Protein AF-A0A1C4VS02-F1 (afdb_monomer)

Radius of gyration: 20.29 Å; Cα contacts (8 Å, |Δi|>4): 139; chains: 1; bounding box: 44×41×51 Å

Secondary structure (DSSP, 8-state):
------S--TTTT----S---TT----S---TT----SS---S-----GGG---S-EETTEE-HHHHHHHHHHH-THHHHHHH--SHHHHHHHHHHHHHHHHHHHHHHHTS-HHHHT--BTTBPPHHHHHHHHHHHHIIIIIIIIT--SS---TT----TTS-GGGGGGGT--TT----HHHHHHHHHHHHHHHHHHHHH--

Structure (mmCIF, N/CA/C/O backbone):
data_AF-A0A1C4VS02-F1
#
_entry.id   AF-A0A1C4VS02-F1
#
loop_
_atom_site.group_PDB
_atom_site.id
_atom_site.type_symbol
_atom_site.label_atom_id
_atom_site.label_alt_id
_atom_site.label_comp_id
_atom_site.label_asym_id
_atom_site.label_entity_id
_atom_site.label_seq_id
_atom_site.pdbx_PDB_ins_code
_atom_site.Cartn_x
_atom_site.Cartn_y
_atom_site.Cartn_z
_atom_site.occupancy
_atom_site.B_iso_or_equiv
_atom_site.auth_seq_id
_atom_site.auth_comp_id
_atom_site.auth_asym_id
_atom_site.auth_atom_id
_atom_site.pdbx_PDB_model_num
ATOM 1 N N . MET A 1 1 ? -3.258 20.292 17.151 1.00 63.81 1 MET A N 1
ATOM 2 C CA . MET A 1 1 ? -2.635 19.104 16.538 1.00 63.81 1 MET A CA 1
ATOM 3 C C . MET A 1 1 ? -2.871 17.936 17.477 1.00 63.81 1 MET A C 1
ATOM 5 O O . MET A 1 1 ? -2.681 18.143 18.674 1.00 63.81 1 MET A O 1
ATOM 9 N N . PRO A 1 2 ? -3.356 16.783 16.994 1.00 82.50 2 PRO A N 1
ATOM 10 C CA . PRO A 1 2 ? -3.402 15.570 17.807 1.00 82.50 2 PRO A CA 1
ATOM 11 C C . PRO A 1 2 ? -1.984 15.193 18.262 1.00 82.50 2 PRO A C 1
ATOM 13 O O . PRO A 1 2 ? -1.009 15.542 17.595 1.00 82.50 2 PRO A O 1
ATOM 16 N N . ALA A 1 3 ? -1.866 14.531 19.412 1.00 89.81 3 ALA A N 1
ATOM 17 C CA . ALA A 1 3 ? -0.585 13.995 19.856 1.00 89.81 3 ALA A CA 1
ATOM 18 C C . ALA A 1 3 ? -0.165 12.845 18.929 1.00 89.81 3 ALA A C 1
ATOM 20 O O . ALA A 1 3 ? -0.970 11.958 18.648 1.00 89.81 3 ALA A O 1
ATOM 21 N N . GLU A 1 4 ? 1.086 12.863 18.477 1.00 91.75 4 GLU A N 1
ATOM 22 C CA . GLU A 1 4 ? 1.683 11.789 17.689 1.00 91.75 4 GLU A CA 1
ATOM 23 C C . GLU A 1 4 ? 2.717 11.052 18.542 1.00 91.75 4 GLU A C 1
ATOM 25 O O . GLU A 1 4 ? 3.557 11.669 19.200 1.00 91.75 4 GLU A O 1
ATOM 30 N N . TYR A 1 5 ? 2.640 9.723 18.533 1.00 93.38 5 TYR A N 1
ATOM 31 C CA . TYR A 1 5 ? 3.585 8.847 19.212 1.00 93.38 5 TYR A CA 1
ATOM 32 C C . TYR A 1 5 ? 4.232 7.942 18.166 1.00 93.38 5 TYR A C 1
ATOM 34 O O . TYR A 1 5 ? 3.587 7.029 17.657 1.00 93.38 5 TYR A O 1
ATOM 42 N N . ALA A 1 6 ? 5.499 8.198 17.849 1.00 91.25 6 ALA A N 1
ATOM 43 C CA . ALA A 1 6 ? 6.257 7.464 16.840 1.00 91.25 6 ALA A CA 1
ATOM 44 C C . ALA A 1 6 ? 7.455 6.742 17.472 1.00 91.25 6 ALA A C 1
ATOM 46 O O . ALA A 1 6 ? 7.995 7.199 18.479 1.00 91.25 6 ALA A O 1
ATOM 47 N N . GLN A 1 7 ? 7.869 5.618 16.873 1.00 89.62 7 GLN A N 1
ATOM 48 C CA . GLN A 1 7 ? 9.082 4.869 17.248 1.00 89.62 7 GLN A CA 1
ATOM 49 C C . GLN A 1 7 ? 9.186 4.558 18.756 1.00 89.62 7 GLN A C 1
ATOM 51 O O . GLN A 1 7 ? 10.241 4.705 19.370 1.00 89.62 7 GLN A O 1
ATOM 56 N N . THR A 1 8 ? 8.078 4.137 19.370 1.00 94.00 8 THR A N 1
ATOM 57 C CA . THR A 1 8 ? 7.988 3.890 20.815 1.00 94.00 8 THR A CA 1
ATOM 58 C C . THR A 1 8 ? 7.290 2.570 21.124 1.00 94.00 8 THR A C 1
ATOM 60 O O . THR A 1 8 ? 6.422 2.122 20.378 1.00 94.00 8 THR A O 1
ATOM 63 N N . ASP A 1 9 ? 7.640 1.961 22.255 1.00 95.88 9 ASP A N 1
ATOM 64 C CA . ASP A 1 9 ? 6.990 0.778 22.819 1.00 95.88 9 ASP A CA 1
ATOM 65 C C . ASP A 1 9 ? 6.282 1.062 24.155 1.00 95.88 9 ASP A C 1
ATOM 67 O O . ASP A 1 9 ? 5.809 0.133 24.810 1.00 95.88 9 ASP A O 1
ATOM 71 N N . GLN A 1 10 ? 6.145 2.335 24.544 1.00 96.62 10 GLN A N 1
ATOM 72 C CA . GLN A 1 10 ? 5.612 2.744 25.851 1.00 96.62 10 GLN A CA 1
ATOM 73 C C . GLN A 1 10 ? 4.180 2.254 26.141 1.00 96.62 10 GLN A C 1
ATOM 75 O O . GLN A 1 10 ? 3.768 2.199 27.297 1.00 96.62 10 GLN A O 1
ATOM 80 N N . PHE A 1 11 ? 3.412 1.901 25.103 1.00 96.00 11 PHE A N 1
ATOM 81 C CA . PHE A 1 11 ? 2.044 1.382 25.227 1.00 96.00 11 PHE A CA 1
ATOM 82 C C . PHE A 1 11 ? 1.965 -0.150 25.199 1.00 96.00 11 PHE A C 1
ATOM 84 O O . PHE A 1 11 ? 0.871 -0.718 25.230 1.00 96.00 11 PHE A O 1
ATOM 91 N N . ARG A 1 12 ? 3.107 -0.844 25.145 1.00 96.81 12 ARG A N 1
ATOM 92 C CA . ARG A 1 12 ? 3.154 -2.305 25.197 1.00 96.81 12 ARG A CA 1
ATOM 93 C C . ARG A 1 12 ? 2.486 -2.795 26.482 1.00 96.81 12 ARG A C 1
ATOM 95 O O . ARG A 1 12 ? 2.841 -2.370 27.576 1.00 96.81 12 ARG A O 1
ATOM 102 N N . ALA A 1 13 ? 1.524 -3.706 26.334 1.00 96.44 13 ALA A N 1
ATOM 103 C CA . ALA A 1 13 ? 0.716 -4.247 27.432 1.00 96.44 13 ALA A CA 1
ATOM 104 C C . ALA A 1 13 ? -0.078 -3.195 28.245 1.00 96.44 13 ALA A C 1
ATOM 106 O O . ALA A 1 13 ? -0.541 -3.488 29.350 1.00 96.44 13 ALA A O 1
ATOM 107 N N . ALA A 1 14 ? -0.275 -1.985 27.709 1.00 97.06 14 ALA A N 1
ATOM 108 C CA . ALA A 1 14 ? -1.078 -0.961 28.365 1.00 97.06 14 ALA A CA 1
ATOM 109 C C . ALA A 1 14 ? -2.566 -1.347 28.408 1.00 97.06 14 ALA A C 1
ATOM 111 O O . ALA A 1 14 ? -3.100 -1.993 27.507 1.00 97.06 14 ALA A O 1
ATOM 112 N N . THR A 1 15 ? -3.257 -0.910 29.464 1.00 97.06 15 THR A N 1
ATOM 113 C CA . THR A 1 15 ? -4.720 -0.980 29.570 1.00 97.06 15 THR A CA 1
ATOM 114 C C . THR A 1 15 ? -5.279 0.432 29.638 1.00 97.06 15 THR A C 1
ATOM 116 O O . THR A 1 15 ? -5.002 1.163 30.587 1.00 97.06 15 THR A O 1
ATOM 119 N N . PHE A 1 16 ? -6.120 0.790 28.673 1.00 96.75 16 PHE A N 1
ATOM 120 C CA . PHE A 1 16 ? -6.855 2.051 28.669 1.00 96.75 16 PHE A CA 1
ATOM 121 C C . PHE 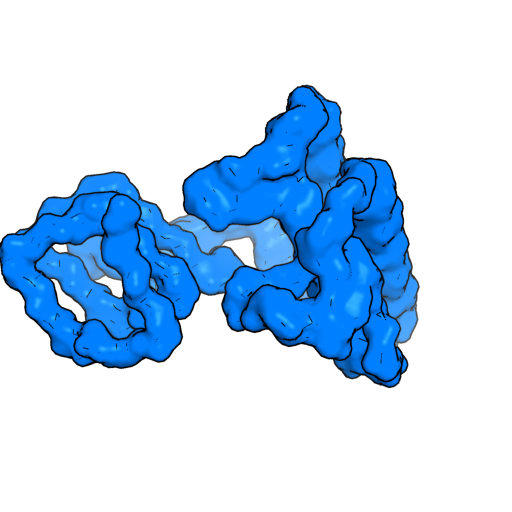A 1 16 ? -8.251 1.811 29.261 1.00 96.75 16 PHE A C 1
ATOM 123 O O . PHE A 1 16 ? -8.987 0.948 28.786 1.00 96.75 16 PHE A O 1
ATOM 130 N N . ARG A 1 17 ? -8.615 2.529 30.333 1.00 97.25 17 ARG A N 1
ATOM 131 C CA . ARG A 1 17 ? -9.931 2.415 30.991 1.00 97.25 17 ARG A CA 1
ATOM 132 C C . ARG A 1 17 ? -10.669 3.738 30.898 1.00 97.25 17 ARG A C 1
ATOM 134 O O . ARG A 1 17 ? -10.116 4.749 31.308 1.00 97.25 17 ARG A O 1
ATOM 141 N N . VAL A 1 18 ? -11.917 3.702 30.421 1.00 96.38 18 VAL A N 1
ATOM 142 C CA . VAL A 1 18 ? -12.791 4.889 30.319 1.00 96.38 18 VAL A CA 1
ATOM 143 C C . VAL A 1 18 ? -12.074 6.049 29.601 1.00 96.38 18 VAL A C 1
ATOM 145 O O . VAL A 1 18 ? -12.138 7.200 30.020 1.00 96.38 18 VAL A O 1
ATOM 148 N N . ALA A 1 19 ? -11.329 5.719 28.542 1.00 95.94 19 ALA A N 1
ATOM 149 C CA . ALA A 1 19 ? -10.568 6.669 27.740 1.00 95.94 19 ALA A CA 1
ATOM 150 C C . ALA A 1 19 ? -11.268 6.885 26.397 1.00 95.94 19 ALA A C 1
ATOM 152 O O . ALA A 1 19 ? -11.730 5.925 25.779 1.00 95.94 19 ALA A O 1
ATOM 153 N N . ASP A 1 20 ? -11.321 8.136 25.947 1.00 94.25 20 ASP A N 1
ATOM 154 C CA . ASP A 1 20 ? -11.788 8.466 24.607 1.00 94.25 20 ASP A CA 1
ATOM 155 C C . ASP A 1 20 ? -10.645 8.257 23.604 1.00 94.25 20 ASP A C 1
ATOM 157 O O . ASP A 1 20 ? -9.634 8.958 23.643 1.00 94.25 20 ASP A O 1
ATOM 161 N N . LEU A 1 21 ? -10.798 7.247 22.745 1.00 94.12 21 LEU A N 1
ATOM 162 C CA . LEU A 1 21 ? -9.885 6.931 21.642 1.00 94.12 21 LEU A CA 1
ATOM 163 C C . LEU A 1 21 ? -10.542 7.192 20.276 1.00 94.12 21 LEU A C 1
ATOM 165 O O . LEU A 1 21 ? -10.083 6.675 19.256 1.00 94.12 21 LEU A O 1
ATOM 169 N N . SER A 1 22 ? -11.644 7.948 20.243 1.00 93.50 22 SER A N 1
ATOM 170 C CA . SER A 1 22 ? -12.327 8.276 18.995 1.00 93.50 22 SER A CA 1
ATOM 171 C C . SER A 1 22 ? -11.384 9.017 18.038 1.00 93.50 22 SER A C 1
ATOM 173 O O . SER A 1 22 ? -10.622 9.902 18.422 1.00 93.50 22 SER A O 1
ATOM 175 N N . GLY A 1 23 ? -11.381 8.594 16.771 1.00 91.94 23 GLY A N 1
ATOM 176 C CA . GLY A 1 23 ? -10.492 9.144 15.744 1.00 91.94 23 GLY A CA 1
ATOM 177 C C . GLY A 1 23 ? -9.017 8.725 15.846 1.00 91.94 23 GLY A C 1
ATOM 178 O O . GLY A 1 23 ? -8.215 9.182 15.030 1.00 91.94 23 GLY A O 1
ATOM 179 N N . ALA A 1 24 ? -8.631 7.859 16.792 1.00 93.75 24 ALA A N 1
ATOM 180 C CA . ALA A 1 24 ? -7.264 7.344 16.860 1.00 93.75 24 ALA A CA 1
ATOM 181 C C . ALA A 1 24 ? -6.924 6.497 15.620 1.00 93.75 24 ALA A C 1
ATOM 183 O O . ALA A 1 24 ? -7.692 5.626 15.211 1.00 93.75 24 ALA A O 1
ATOM 184 N N . THR A 1 25 ? -5.746 6.735 15.039 1.00 92.62 25 THR A N 1
ATOM 185 C CA . THR A 1 25 ? -5.211 5.960 13.911 1.00 92.62 25 THR A CA 1
ATOM 186 C C . THR A 1 25 ? -3.934 5.257 14.343 1.00 92.62 25 THR A C 1
ATOM 188 O O . THR A 1 25 ? -2.992 5.900 14.800 1.00 92.62 25 THR A O 1
ATOM 191 N N . PHE A 1 26 ? -3.893 3.939 14.167 1.00 92.75 26 PHE A N 1
ATOM 192 C CA . PHE A 1 26 ? -2.714 3.117 14.424 1.00 92.75 26 PHE A CA 1
ATOM 193 C C . PHE A 1 26 ? -2.054 2.788 13.085 1.00 92.75 26 PHE A C 1
ATOM 195 O O . PHE A 1 26 ? -2.509 1.896 12.369 1.00 92.75 26 PHE A O 1
ATOM 202 N N . ARG A 1 27 ? -1.014 3.543 12.723 1.00 90.50 27 ARG A N 1
ATOM 203 C CA . ARG A 1 27 ? -0.251 3.351 11.483 1.00 90.50 27 ARG A CA 1
ATOM 204 C C . ARG A 1 27 ? 1.052 2.629 11.798 1.00 90.50 27 ARG A C 1
ATOM 206 O O . ARG A 1 27 ? 1.732 3.008 12.745 1.00 90.50 27 ARG A O 1
ATOM 213 N N . ASP A 1 28 ? 1.346 1.571 11.045 1.00 89.81 28 ASP A N 1
ATOM 214 C CA . ASP A 1 28 ? 2.563 0.755 11.186 1.00 89.81 28 ASP A CA 1
ATOM 215 C C . ASP A 1 28 ? 2.844 0.293 12.633 1.00 89.81 28 ASP A C 1
ATOM 217 O O . ASP A 1 28 ? 3.984 0.174 13.076 1.00 89.81 28 ASP A O 1
ATOM 221 N N . CYS A 1 29 ? 1.771 0.031 13.387 1.00 92.44 29 CYS A N 1
ATOM 222 C CA . CYS A 1 29 ? 1.820 -0.423 14.774 1.00 92.44 29 CYS A CA 1
ATOM 223 C C . CYS A 1 29 ? 1.705 -1.949 14.861 1.00 92.44 29 CYS A C 1
ATOM 225 O O . CYS A 1 29 ? 0.887 -2.559 14.169 1.00 92.44 29 CYS A O 1
ATOM 227 N N . ASP A 1 30 ? 2.436 -2.559 15.795 1.00 92.88 30 ASP A N 1
ATOM 228 C CA . ASP A 1 30 ? 2.159 -3.935 16.207 1.00 92.88 30 ASP A CA 1
ATOM 229 C C . ASP A 1 30 ? 0.920 -3.964 17.116 1.00 92.88 30 ASP A C 1
ATOM 231 O O . ASP A 1 30 ? 0.958 -3.534 18.270 1.00 92.88 30 ASP A O 1
ATOM 235 N N . LEU A 1 31 ? -0.195 -4.456 16.573 1.00 94.25 31 LEU A N 1
ATOM 236 C CA . LEU A 1 31 ? -1.466 -4.626 17.287 1.00 94.25 31 LEU A CA 1
ATOM 237 C C . LEU A 1 31 ? -1.712 -6.084 17.704 1.00 94.25 31 LEU A C 1
ATOM 239 O O . LEU A 1 31 ? -2.841 -6.460 18.038 1.00 94.25 31 LEU A O 1
ATOM 243 N N . THR A 1 32 ? -0.677 -6.928 17.681 1.00 92.94 32 THR A N 1
ATOM 244 C CA . THR A 1 32 ? -0.785 -8.333 18.078 1.00 92.94 32 THR A CA 1
ATOM 245 C C . THR A 1 32 ? -1.306 -8.440 19.510 1.00 92.94 32 THR A C 1
ATOM 247 O O . THR A 1 32 ? -0.720 -7.921 20.456 1.00 92.94 32 THR A O 1
ATOM 250 N N . GLY A 1 33 ? -2.431 -9.138 19.679 1.00 94.25 33 GLY A N 1
ATOM 251 C CA . GLY A 1 33 ? -3.039 -9.364 20.992 1.00 94.25 33 GLY A CA 1
ATOM 252 C C . GLY A 1 33 ? -3.848 -8.191 21.554 1.00 94.25 33 GLY A C 1
ATOM 253 O O . GLY A 1 33 ? -4.329 -8.301 22.684 1.00 94.25 33 GLY A O 1
ATOM 254 N N . VAL A 1 34 ? -4.051 -7.102 20.801 1.00 95.88 34 VAL A N 1
ATOM 255 C CA . VAL A 1 34 ? -4.962 -6.020 21.210 1.00 95.88 34 VAL A CA 1
ATOM 256 C C . VAL A 1 34 ? -6.378 -6.569 21.394 1.00 95.88 34 VAL A C 1
ATOM 258 O O . VAL A 1 34 ? -6.897 -7.313 20.561 1.00 95.88 34 VAL A O 1
ATOM 261 N N . ARG A 1 35 ? -7.011 -6.197 22.511 1.00 96.44 35 ARG A N 1
ATOM 262 C CA . ARG A 1 35 ? -8.379 -6.589 22.866 1.00 96.44 35 ARG A CA 1
ATOM 263 C C . ARG A 1 35 ? -9.214 -5.347 23.127 1.00 96.44 35 ARG A C 1
ATOM 265 O O . ARG A 1 35 ? -8.852 -4.533 23.971 1.00 96.44 35 ARG A O 1
ATOM 272 N N . ILE A 1 36 ? -10.358 -5.256 22.459 1.00 96.69 36 ILE A N 1
ATOM 273 C CA . ILE A 1 36 ? -11.362 -4.222 22.707 1.00 96.69 36 ILE A CA 1
ATOM 274 C C . ILE A 1 36 ? -12.501 -4.881 23.489 1.00 96.69 36 ILE A C 1
ATOM 276 O O . ILE A 1 36 ? -13.184 -5.756 22.967 1.00 96.69 36 ILE A O 1
ATOM 280 N N . VAL A 1 37 ? -12.655 -4.528 24.768 1.00 96.69 37 VAL A N 1
ATOM 281 C CA . VAL A 1 37 ? -13.601 -5.179 25.695 1.00 96.69 37 VAL A CA 1
ATOM 282 C C . VAL A 1 37 ? -14.540 -4.130 26.274 1.00 96.69 37 VAL A C 1
ATOM 284 O O . VAL A 1 37 ? -14.077 -3.089 26.739 1.00 96.69 37 VAL A O 1
ATOM 287 N N . SER A 1 38 ? -15.848 -4.403 26.255 1.00 96.19 38 SER A N 1
ATOM 288 C CA . SER A 1 38 ? -16.891 -3.520 26.809 1.00 96.19 38 SER A CA 1
ATOM 289 C C . SER A 1 38 ? -16.742 -2.050 26.384 1.00 96.19 38 SER A C 1
ATOM 291 O O . SER A 1 38 ? -16.896 -1.143 27.199 1.00 96.19 38 SER A O 1
ATOM 293 N N . SER A 1 39 ? -16.384 -1.821 25.118 1.00 96.50 39 SER A N 1
ATOM 294 C CA . SER A 1 39 ? -16.130 -0.497 24.538 1.00 96.50 39 SER A CA 1
ATOM 295 C C . SER A 1 39 ? -17.073 -0.249 23.361 1.00 96.50 39 SER A C 1
ATOM 297 O O . SER A 1 39 ? -17.527 -1.198 22.727 1.00 96.50 39 SER A O 1
ATOM 299 N N . GLY A 1 40 ? -17.359 1.017 23.051 1.00 94.88 40 GLY A N 1
ATOM 300 C CA . GLY A 1 40 ? -18.080 1.365 21.827 1.00 94.88 40 GLY A CA 1
ATOM 301 C C . GLY A 1 40 ? -17.206 1.086 20.604 1.00 94.88 40 GLY A C 1
ATOM 302 O O . GLY A 1 40 ? -16.133 1.670 20.481 1.00 94.88 40 GLY A O 1
ATOM 303 N N . VAL A 1 41 ? -17.653 0.194 19.720 1.00 94.31 41 VAL A N 1
ATOM 304 C CA . VAL A 1 41 ? -16.950 -0.159 18.478 1.00 94.31 41 VAL A CA 1
ATOM 305 C C . VAL A 1 41 ? -17.886 0.098 17.305 1.00 94.31 41 VAL A C 1
ATOM 307 O O . VAL A 1 41 ? -18.649 -0.772 16.896 1.00 94.31 41 VAL A O 1
ATOM 310 N N . THR A 1 42 ? -17.823 1.316 16.781 1.00 93.38 42 THR A N 1
ATOM 311 C CA . THR A 1 42 ? -18.563 1.745 15.589 1.00 93.38 42 THR A CA 1
ATOM 312 C C . THR A 1 42 ? -17.550 2.220 14.554 1.00 93.38 42 THR A C 1
ATOM 314 O O . THR A 1 42 ? -16.557 2.844 14.920 1.00 93.38 42 THR A O 1
ATOM 317 N N . ASP A 1 43 ? -17.771 1.882 13.281 1.00 93.19 43 ASP A N 1
ATOM 318 C CA . ASP A 1 43 ? -16.907 2.270 12.153 1.00 93.19 43 ASP A CA 1
ATOM 319 C C . ASP A 1 43 ? -15.431 1.836 12.285 1.00 93.19 43 ASP A C 1
ATOM 321 O O . ASP A 1 43 ? -14.524 2.460 11.731 1.00 93.19 43 ASP A O 1
ATOM 325 N N . LEU A 1 44 ? -15.170 0.728 12.994 1.00 94.12 44 LEU A N 1
ATOM 326 C CA . LEU A 1 44 ? -13.827 0.157 13.096 1.00 94.12 44 LEU A CA 1
ATOM 327 C C . LEU A 1 44 ? -13.343 -0.308 11.719 1.00 94.12 44 LEU A C 1
ATOM 329 O O . LEU A 1 44 ? -13.890 -1.239 11.125 1.00 94.12 44 LEU A O 1
ATOM 333 N N . ARG A 1 45 ? -12.257 0.301 11.242 1.00 93.12 45 ARG A N 1
ATOM 334 C CA . ARG A 1 45 ? -11.594 -0.078 9.997 1.00 93.12 45 ARG A CA 1
ATOM 335 C C . ARG A 1 45 ? -10.249 -0.725 10.287 1.00 93.12 45 ARG A C 1
ATOM 337 O O . ARG A 1 45 ? -9.383 -0.117 10.905 1.00 93.12 45 ARG A O 1
ATOM 344 N N . VAL A 1 46 ? -10.064 -1.943 9.781 1.00 93.25 46 VAL A N 1
ATOM 345 C CA . VAL A 1 46 ? -8.799 -2.678 9.879 1.00 93.25 46 VAL A CA 1
ATOM 346 C C . VAL A 1 46 ? -8.254 -2.919 8.478 1.00 93.25 46 VAL A C 1
ATOM 348 O O . VAL A 1 46 ? -8.841 -3.656 7.688 1.00 93.25 46 VAL A O 1
ATOM 351 N N . SER A 1 47 ? -7.110 -2.307 8.189 1.00 90.69 47 SER A N 1
ATOM 352 C CA . SER A 1 47 ? -6.319 -2.561 6.988 1.00 90.69 47 SER A CA 1
ATOM 353 C C . SER A 1 47 ? -5.053 -3.290 7.419 1.00 90.69 47 SER A C 1
ATOM 355 O O . SER A 1 47 ? -4.212 -2.715 8.103 1.00 90.69 47 SER A O 1
ATOM 357 N N . GLY A 1 48 ? -4.939 -4.574 7.083 1.00 87.00 48 GLY A N 1
ATOM 358 C CA . GLY A 1 48 ? -3.766 -5.354 7.460 1.00 87.00 48 GLY A CA 1
ATOM 359 C C . GLY A 1 48 ? -2.540 -5.017 6.621 1.00 87.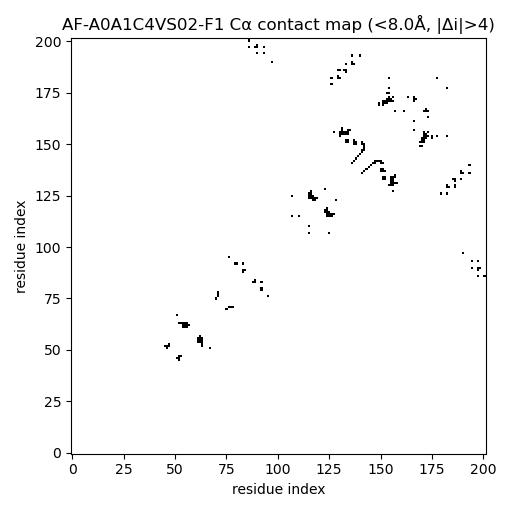00 48 GLY A C 1
ATOM 360 O O . GLY A 1 48 ? -2.656 -4.648 5.447 1.00 87.00 48 GLY A O 1
ATOM 361 N N . PHE A 1 49 ? -1.364 -5.221 7.213 1.00 80.44 49 PHE A N 1
ATOM 362 C CA . PHE A 1 49 ? -0.102 -5.222 6.481 1.00 80.44 49 PHE A CA 1
ATOM 363 C C . PHE A 1 49 ? -0.199 -6.185 5.289 1.00 80.44 49 PHE A C 1
ATOM 365 O O . PHE A 1 49 ? -0.866 -7.207 5.395 1.00 80.44 49 PHE A O 1
ATOM 372 N N . ASN A 1 50 ? 0.401 -5.842 4.145 1.00 75.88 50 ASN A N 1
ATOM 373 C CA . ASN A 1 50 ? 0.366 -6.616 2.890 1.00 75.88 50 ASN A CA 1
ATOM 374 C C . ASN A 1 50 ? -1.029 -6.979 2.323 1.00 75.88 50 ASN A C 1
ATOM 376 O O . ASN A 1 50 ? -1.141 -7.824 1.433 1.00 75.88 50 ASN A O 1
ATOM 380 N N . GLY A 1 51 ? -2.101 -6.325 2.783 1.00 76.19 51 GLY A N 1
ATOM 381 C CA . GLY A 1 51 ? -3.458 -6.631 2.329 1.00 76.19 51 GLY A CA 1
ATOM 382 C C . GLY A 1 51 ? -4.037 -7.910 2.946 1.00 76.19 51 GLY A C 1
ATOM 383 O O . GL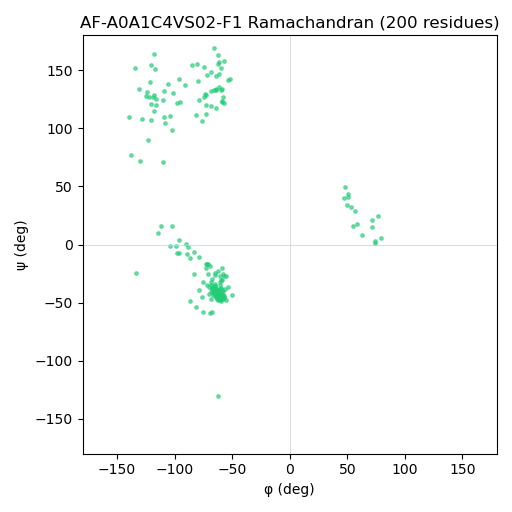Y A 1 51 ? -4.931 -8.526 2.346 1.00 76.19 51 GLY A O 1
ATOM 384 N N . ALA A 1 52 ? -3.539 -8.302 4.123 1.00 81.56 52 ALA A N 1
ATOM 385 C CA . ALA A 1 52 ? -4.122 -9.327 4.977 1.00 81.56 52 ALA A CA 1
ATOM 386 C C . ALA A 1 52 ? -4.047 -8.900 6.453 1.00 81.56 52 ALA A C 1
ATOM 388 O O . ALA A 1 52 ? -2.984 -8.875 7.069 1.00 81.56 52 ALA A O 1
ATOM 389 N N . ALA A 1 53 ? -5.196 -8.581 7.051 1.00 81.06 53 ALA A N 1
ATOM 390 C CA . ALA A 1 53 ? -5.299 -8.584 8.507 1.00 81.06 53 ALA A CA 1
ATOM 391 C C . ALA A 1 53 ? -5.311 -10.060 8.917 1.00 81.06 53 ALA A C 1
ATOM 393 O O . ALA A 1 53 ? -6.055 -10.821 8.307 1.00 81.06 53 ALA A O 1
ATOM 394 N N . GLY A 1 54 ? -4.453 -10.481 9.850 1.00 89.31 54 GLY A N 1
ATOM 395 C CA . GLY A 1 54 ? -4.330 -11.883 10.271 1.00 89.31 54 GLY A CA 1
ATOM 396 C C . GLY A 1 54 ? -5.611 -12.444 10.907 1.00 89.31 54 GLY A C 1
ATOM 397 O O . GLY A 1 54 ? -6.708 -12.334 10.365 1.00 89.31 54 GLY A O 1
ATOM 398 N N . ARG A 1 55 ? -5.512 -13.078 12.079 1.00 94.62 55 ARG A N 1
ATOM 399 C CA . ARG A 1 55 ? -6.716 -13.529 12.791 1.00 94.62 55 ARG A CA 1
ATOM 400 C C . ARG A 1 55 ? -7.465 -12.333 13.389 1.00 94.62 55 ARG A C 1
ATOM 402 O O . ARG A 1 55 ? -6.911 -11.644 14.241 1.00 94.62 55 ARG A O 1
ATOM 409 N N . VAL A 1 56 ? -8.717 -12.120 12.986 1.00 95.12 56 VAL A N 1
ATOM 410 C CA . VAL A 1 56 ? -9.603 -11.071 13.508 1.00 95.12 56 VAL A CA 1
ATOM 411 C C . VAL A 1 56 ? -10.861 -11.727 14.057 1.00 95.12 56 VAL A C 1
ATOM 413 O O . VAL A 1 56 ? -11.522 -12.501 13.367 1.00 95.12 56 VAL A O 1
ATOM 416 N N . VAL A 1 57 ? -11.180 -11.415 15.311 1.00 97.12 57 VAL A N 1
ATOM 417 C CA . VAL A 1 57 ? -12.336 -11.964 16.021 1.00 97.12 57 VAL A CA 1
ATOM 418 C C . VAL A 1 57 ? -13.272 -10.829 16.406 1.00 97.12 57 VAL A C 1
ATOM 420 O O . VAL A 1 57 ? -12.834 -9.873 17.043 1.00 97.12 57 VAL A O 1
ATOM 423 N N . VAL A 1 58 ? -14.544 -10.947 16.034 1.00 96.62 58 VAL A N 1
ATOM 424 C CA . VAL A 1 58 ? -15.619 -10.006 16.381 1.00 96.62 58 VAL A CA 1
ATOM 425 C C . VAL A 1 58 ? -16.671 -10.785 17.156 1.00 96.62 58 VAL A C 1
ATOM 427 O O . VAL A 1 58 ? -17.172 -11.778 16.643 1.00 96.62 58 VAL A O 1
ATOM 430 N N . ASP A 1 59 ? -16.959 -10.377 18.394 1.00 95.69 59 ASP A N 1
ATOM 431 C CA . ASP A 1 59 ? -17.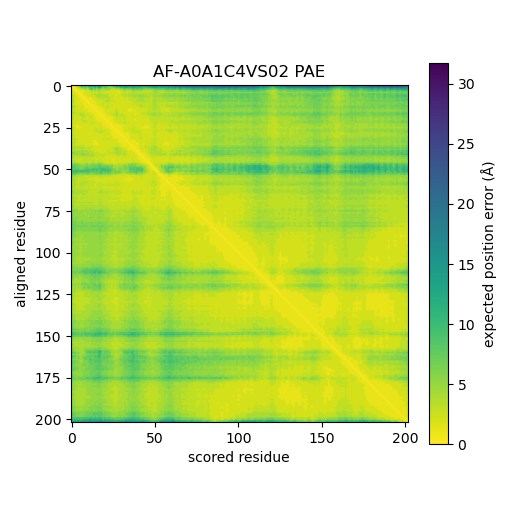902 -11.071 19.288 1.00 95.69 59 ASP A CA 1
ATOM 432 C C . ASP A 1 59 ? -17.661 -12.594 19.362 1.00 95.69 59 ASP A C 1
ATOM 434 O O . ASP A 1 59 ? -18.562 -13.405 19.167 1.00 95.69 59 ASP A O 1
ATOM 438 N N . ASP A 1 60 ? -16.402 -12.984 19.593 1.00 96.81 60 ASP A N 1
ATOM 439 C CA . ASP A 1 60 ? -15.917 -14.377 19.619 1.00 96.81 60 ASP A CA 1
ATOM 440 C C . ASP A 1 60 ? -16.048 -15.168 18.297 1.00 96.81 60 ASP A C 1
ATOM 442 O O . ASP A 1 60 ? -15.702 -16.351 18.237 1.00 96.81 60 ASP A O 1
ATOM 446 N N . VAL A 1 61 ? -16.428 -14.513 17.196 1.00 98.00 61 VAL A N 1
ATOM 447 C CA . VAL A 1 61 ? -16.468 -15.095 15.848 1.00 98.00 61 VAL A CA 1
ATOM 448 C C . VAL A 1 61 ? -15.210 -14.731 15.064 1.00 98.00 61 VAL A C 1
ATOM 450 O O . VAL A 1 61 ? -14.920 -13.559 14.835 1.00 98.00 61 VAL A O 1
ATOM 453 N N . ASP A 1 62 ? -14.464 -15.740 14.612 1.00 97.69 62 ASP A N 1
ATOM 454 C CA . ASP A 1 62 ? -13.341 -15.555 13.686 1.00 97.69 62 ASP A CA 1
ATOM 455 C C . ASP A 1 62 ? -13.860 -15.228 12.277 1.00 97.69 62 ASP A C 1
ATOM 457 O O . ASP A 1 62 ? -14.481 -16.066 11.619 1.00 97.69 62 ASP A O 1
ATOM 461 N N . VAL A 1 63 ? -13.612 -14.001 11.815 1.00 96.94 63 VAL A N 1
ATOM 462 C CA . VAL A 1 63 ? -14.093 -13.505 10.515 1.00 96.94 63 VAL A CA 1
ATOM 463 C C . VAL A 1 63 ? -13.031 -13.574 9.417 1.00 96.94 63 VAL A C 1
ATOM 465 O O . VAL A 1 63 ? -13.312 -13.232 8.266 1.00 96.94 63 VAL A O 1
ATOM 468 N N . SER A 1 64 ? -11.812 -14.029 9.722 1.00 95.00 64 SER A N 1
ATOM 469 C CA . SER A 1 64 ? -10.678 -13.944 8.794 1.00 95.00 64 SER A CA 1
ATOM 470 C C . SER A 1 64 ? -10.897 -14.737 7.509 1.00 95.00 64 SER A C 1
ATOM 472 O O . SER A 1 64 ? -10.573 -14.255 6.424 1.00 95.00 64 SER A O 1
ATOM 474 N N . ALA A 1 65 ? -11.503 -15.924 7.601 1.00 94.88 65 ALA A N 1
ATOM 475 C CA . ALA A 1 65 ? -11.804 -16.744 6.427 1.00 94.88 65 ALA A CA 1
ATOM 476 C C . ALA A 1 65 ? -12.831 -16.071 5.502 1.00 94.88 65 ALA A C 1
ATOM 478 O O . ALA A 1 65 ? -12.653 -16.065 4.284 1.00 94.88 65 ALA A O 1
ATOM 479 N N . TYR A 1 66 ? -13.870 -15.457 6.078 1.00 95.94 66 TYR A N 1
ATOM 480 C CA . TYR A 1 66 ? -14.877 -14.713 5.323 1.00 95.94 66 TYR A CA 1
ATOM 481 C C . TYR A 1 66 ? -14.253 -13.518 4.591 1.00 95.94 66 TYR A C 1
ATOM 483 O O . TYR A 1 66 ? -14.451 -13.359 3.387 1.00 95.94 66 TYR A O 1
ATOM 491 N N . VAL A 1 67 ? -13.439 -12.718 5.289 1.00 95.38 67 VAL A N 1
ATOM 492 C CA . VAL A 1 67 ? -12.751 -11.563 4.691 1.00 95.38 67 VAL A CA 1
ATOM 493 C C . VAL A 1 67 ? -11.791 -12.008 3.588 1.00 95.38 67 VAL A C 1
ATOM 495 O O . VAL A 1 67 ? -11.789 -11.421 2.506 1.00 95.38 67 VAL A O 1
ATOM 498 N N . SER A 1 68 ? -11.008 -13.065 3.823 1.00 93.31 68 SER A N 1
ATOM 499 C CA . SER A 1 68 ? -10.090 -13.615 2.820 1.00 93.31 68 SER A CA 1
ATOM 500 C C . SER A 1 68 ? -10.832 -14.072 1.562 1.00 93.31 68 SER A C 1
ATOM 502 O O . SER A 1 68 ? -10.423 -13.723 0.456 1.00 93.31 68 SER A O 1
ATOM 504 N N . ALA A 1 69 ? -11.937 -14.807 1.718 1.00 95.25 69 ALA A N 1
ATOM 505 C CA . ALA A 1 69 ? -12.746 -15.276 0.597 1.00 95.25 69 ALA A CA 1
ATOM 506 C C . ALA A 1 69 ? -13.392 -14.117 -0.181 1.00 95.25 69 ALA A C 1
ATOM 508 O O . ALA A 1 69 ? -13.416 -14.134 -1.410 1.00 95.25 69 ALA A O 1
ATOM 509 N N . GLU A 1 70 ? -13.875 -13.082 0.510 1.00 96.25 70 GLU A N 1
ATOM 510 C CA . GLU A 1 70 ? -14.453 -11.904 -0.140 1.00 96.25 70 GLU A CA 1
ATOM 511 C C . GLU A 1 70 ? -13.395 -11.088 -0.899 1.00 96.25 70 GLU A C 1
ATOM 513 O O . GLU A 1 70 ? -13.662 -10.609 -2.004 1.00 96.25 70 GLU A O 1
ATOM 518 N N . LEU A 1 71 ? -12.178 -10.966 -0.358 1.00 94.62 71 LEU A N 1
ATOM 519 C CA . LEU A 1 71 ? -11.057 -10.352 -1.074 1.00 94.62 71 LEU A CA 1
ATOM 520 C C . LEU A 1 71 ? -10.697 -11.149 -2.325 1.00 94.62 71 LEU A C 1
ATOM 522 O O . LEU A 1 71 ? -10.524 -10.552 -3.380 1.00 94.62 71 LEU A O 1
ATOM 526 N N . ASP A 1 72 ? -10.630 -12.474 -2.236 1.00 95.19 72 ASP A N 1
ATOM 527 C CA . ASP A 1 72 ? -10.347 -13.334 -3.386 1.00 95.19 72 ASP A CA 1
ATOM 528 C C . ASP A 1 72 ? -11.455 -13.270 -4.451 1.00 95.19 72 ASP A C 1
ATOM 530 O O . ASP A 1 72 ? -11.168 -13.303 -5.646 1.00 95.19 72 ASP A O 1
ATOM 534 N N . ARG A 1 73 ? -12.720 -13.111 -4.042 1.00 96.94 73 ARG A N 1
ATOM 535 C CA . ARG A 1 73 ? -13.849 -12.911 -4.963 1.00 96.94 73 ARG A CA 1
ATOM 536 C C . ARG A 1 73 ? -13.764 -11.570 -5.700 1.00 96.94 73 ARG A C 1
ATOM 538 O O . ARG A 1 73 ? -14.090 -11.505 -6.883 1.00 96.94 73 ARG A O 1
ATOM 545 N N . ARG A 1 74 ? -13.372 -10.495 -5.006 1.00 95.69 74 ARG A N 1
ATOM 546 C CA . ARG A 1 74 ? -13.212 -9.148 -5.593 1.00 95.69 74 ARG A CA 1
ATOM 547 C C . ARG A 1 74 ? -11.945 -9.016 -6.432 1.00 95.69 74 ARG A C 1
ATOM 549 O O . ARG A 1 74 ? -11.951 -8.273 -7.408 1.00 95.69 74 ARG A O 1
ATOM 556 N N . HIS A 1 75 ? -10.900 -9.737 -6.040 1.00 93.81 75 HIS A N 1
ATOM 557 C CA . HIS A 1 75 ? -9.558 -9.681 -6.606 1.00 93.81 75 HIS A CA 1
ATOM 558 C C . HIS A 1 75 ? -9.055 -11.098 -6.929 1.00 93.81 75 HIS A C 1
ATOM 560 O O . HIS A 1 75 ? -8.178 -11.617 -6.224 1.00 93.81 75 HIS A O 1
ATOM 566 N N . PRO A 1 76 ? -9.597 -11.754 -7.976 1.00 94.75 76 PRO A N 1
ATOM 567 C CA . PRO A 1 76 ? -9.211 -13.118 -8.347 1.00 94.75 76 PRO A CA 1
ATOM 568 C C . PRO A 1 76 ? -7.713 -13.277 -8.640 1.00 94.75 76 PRO A C 1
ATOM 570 O O . PRO A 1 76 ? -7.150 -14.356 -8.447 1.00 94.75 76 PRO A O 1
ATOM 573 N N . GLU A 1 77 ? -7.036 -12.198 -9.043 1.00 94.62 77 GLU A N 1
ATOM 574 C CA . GLU A 1 77 ? -5.585 -12.139 -9.216 1.00 94.62 77 GLU A CA 1
ATOM 575 C C . GLU A 1 77 ? -4.811 -12.540 -7.951 1.00 94.62 77 GLU A C 1
ATOM 577 O O . GLU A 1 77 ? -3.714 -13.081 -8.061 1.00 94.62 77 GLU A O 1
ATOM 582 N N . ARG A 1 78 ? -5.381 -12.359 -6.750 1.00 93.56 78 ARG A N 1
ATOM 583 C CA . ARG A 1 78 ? -4.767 -12.802 -5.485 1.00 93.56 78 ARG A CA 1
ATOM 584 C C . ARG A 1 78 ? -4.640 -14.321 -5.422 1.00 93.56 78 ARG A C 1
ATOM 586 O O . ARG A 1 78 ? -3.646 -14.836 -4.912 1.00 93.56 78 ARG A O 1
ATOM 593 N N . VAL A 1 79 ? -5.640 -15.037 -5.934 1.00 94.44 79 VAL A N 1
ATOM 594 C CA . VAL A 1 79 ? -5.633 -16.504 -5.996 1.00 94.44 79 VAL A CA 1
ATOM 595 C C . VAL A 1 79 ? -4.576 -16.966 -6.993 1.00 94.44 79 VAL A C 1
ATOM 597 O O . VAL A 1 79 ? -3.756 -17.818 -6.652 1.00 94.44 79 VAL A O 1
ATOM 600 N N . ALA A 1 80 ? -4.551 -16.358 -8.183 1.00 93.81 80 ALA A N 1
ATOM 601 C CA . ALA A 1 80 ? -3.564 -16.658 -9.218 1.00 93.81 80 ALA A CA 1
ATOM 602 C C . ALA A 1 80 ? -2.129 -16.403 -8.728 1.00 93.81 80 ALA A C 1
ATOM 604 O O . ALA A 1 80 ? -1.271 -17.269 -8.876 1.00 93.81 80 ALA A O 1
ATOM 605 N N . LEU A 1 81 ? -1.889 -15.278 -8.047 1.00 94.00 81 LEU A N 1
ATOM 606 C CA . LEU A 1 81 ? -0.584 -14.940 -7.479 1.00 94.00 81 LEU A CA 1
ATOM 607 C C . LEU A 1 81 ? -0.089 -16.010 -6.496 1.00 94.00 81 LEU A C 1
ATOM 609 O O . LEU A 1 81 ? 1.067 -16.419 -6.554 1.00 94.00 81 LEU A O 1
ATOM 613 N N . ARG A 1 82 ? -0.963 -16.519 -5.617 1.00 94.50 82 ARG A N 1
ATOM 614 C CA . ARG A 1 82 ? -0.608 -17.598 -4.673 1.00 94.50 82 ARG A CA 1
ATOM 615 C C . ARG A 1 82 ? -0.375 -18.948 -5.358 1.00 94.50 82 ARG A C 1
ATOM 617 O O . ARG A 1 82 ? 0.252 -19.828 -4.759 1.00 94.50 82 ARG A O 1
ATOM 624 N N . ALA A 1 83 ? -0.864 -19.123 -6.582 1.00 95.94 83 ALA A N 1
ATOM 625 C CA . ALA A 1 83 ? -0.715 -20.337 -7.377 1.00 95.94 83 ALA A CA 1
ATOM 626 C C . ALA A 1 83 ? 0.550 -20.359 -8.253 1.00 95.94 83 ALA A C 1
ATOM 628 O O . ALA A 1 83 ? 0.863 -21.415 -8.789 1.00 95.94 83 ALA A O 1
ATOM 629 N N . VAL A 1 84 ? 1.302 -19.257 -8.363 1.00 96.56 84 VAL A N 1
ATOM 630 C CA . VAL A 1 84 ? 2.533 -19.176 -9.172 1.00 96.56 84 VAL A CA 1
ATOM 631 C C . VAL A 1 84 ? 3.575 -20.202 -8.711 1.00 96.56 84 VAL A C 1
ATOM 633 O O . VAL A 1 84 ? 3.944 -20.218 -7.533 1.00 96.56 84 VAL A O 1
ATOM 636 N N . ARG A 1 85 ? 4.050 -21.071 -9.612 1.00 96.50 85 ARG A N 1
ATOM 637 C CA . ARG A 1 85 ? 5.084 -22.087 -9.322 1.00 96.50 85 ARG A CA 1
ATOM 638 C C . ARG A 1 85 ? 6.189 -22.163 -10.372 1.00 96.50 85 ARG A C 1
ATOM 640 O O . ARG A 1 85 ? 7.276 -22.631 -10.051 1.00 96.50 85 ARG A O 1
ATOM 647 N N . THR A 1 86 ? 5.913 -21.746 -11.600 1.00 96.69 86 THR A N 1
ATOM 648 C CA . THR A 1 86 ? 6.813 -21.888 -12.750 1.00 96.69 86 THR A CA 1
ATOM 649 C C . THR A 1 86 ? 7.220 -20.533 -13.325 1.00 96.69 86 THR A C 1
ATOM 651 O O . THR A 1 86 ? 6.577 -19.513 -13.068 1.00 96.69 86 THR A O 1
ATOM 654 N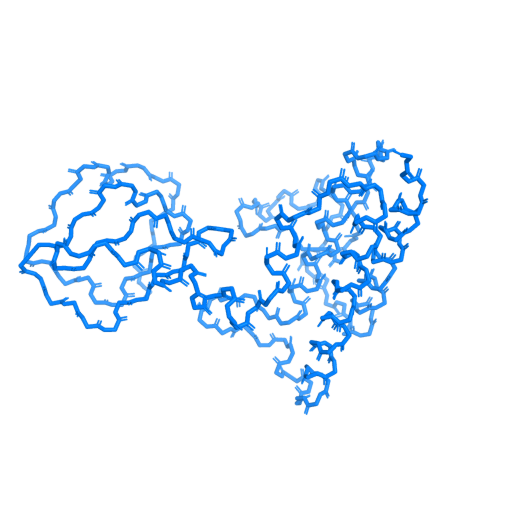 N . ALA A 1 87 ? 8.272 -20.515 -14.149 1.00 96.56 87 ALA A N 1
ATOM 655 C CA . ALA A 1 87 ? 8.668 -19.323 -14.897 1.00 96.56 87 ALA A CA 1
ATOM 656 C C . ALA A 1 87 ? 7.520 -18.779 -15.775 1.00 96.56 87 ALA A C 1
ATOM 658 O O . ALA A 1 87 ? 7.305 -17.568 -15.837 1.00 96.56 87 ALA A O 1
ATOM 659 N N . ASP A 1 88 ? 6.724 -19.660 -16.390 1.00 96.38 88 ASP A N 1
ATOM 660 C CA . ASP A 1 88 ? 5.557 -19.265 -17.190 1.00 96.38 88 ASP A CA 1
ATOM 661 C C . ASP A 1 88 ? 4.427 -18.674 -16.341 1.00 96.38 88 ASP A C 1
ATOM 663 O O . ASP A 1 88 ? 3.781 -17.708 -16.761 1.00 96.38 88 ASP A O 1
ATOM 667 N N . ASP A 1 89 ? 4.227 -19.172 -15.117 1.00 96.31 89 ASP A N 1
ATOM 668 C CA . ASP A 1 89 ? 3.281 -18.562 -14.180 1.00 96.31 89 ASP A CA 1
ATOM 669 C C . ASP A 1 89 ? 3.722 -17.144 -13.802 1.00 96.31 89 ASP A C 1
ATOM 671 O O . ASP A 1 89 ? 2.892 -16.237 -13.742 1.00 96.31 89 ASP A O 1
ATOM 675 N N . HIS A 1 90 ? 5.025 -16.921 -13.589 1.00 95.56 90 HIS A N 1
ATOM 676 C CA . HIS A 1 90 ? 5.562 -15.586 -13.316 1.00 95.56 90 HIS A CA 1
ATOM 677 C C . HIS A 1 90 ? 5.325 -14.624 -14.485 1.00 95.56 90 HIS A C 1
ATOM 679 O O . HIS A 1 90 ? 4.876 -13.500 -14.258 1.00 95.56 90 HIS A O 1
ATOM 685 N N . ARG A 1 91 ? 5.560 -15.062 -15.729 1.00 96.19 91 ARG A N 1
ATOM 686 C CA . ARG A 1 91 ? 5.270 -14.267 -16.939 1.00 96.19 91 ARG A CA 1
ATOM 687 C C . ARG A 1 91 ? 3.780 -13.936 -17.046 1.00 96.19 91 ARG A C 1
ATOM 689 O O . ARG A 1 91 ? 3.413 -12.777 -17.222 1.00 96.19 91 ARG A O 1
ATOM 696 N N . THR A 1 92 ? 2.924 -14.935 -16.844 1.00 96.25 92 THR A N 1
ATOM 697 C CA . THR A 1 92 ? 1.461 -14.778 -16.871 1.00 96.25 92 THR A CA 1
ATOM 698 C C . THR A 1 92 ? 0.976 -13.807 -15.794 1.00 96.25 92 THR A C 1
ATOM 700 O O . THR A 1 92 ? 0.118 -12.953 -16.043 1.00 96.25 92 THR A O 1
ATOM 703 N N . MET A 1 93 ? 1.533 -13.913 -14.586 1.00 96.44 93 MET A N 1
ATOM 704 C CA . MET A 1 93 ? 1.196 -13.031 -13.476 1.00 96.44 93 MET A CA 1
ATOM 705 C C . MET A 1 93 ? 1.677 -11.602 -13.746 1.00 96.44 93 MET A C 1
ATOM 707 O O . MET A 1 93 ? 0.955 -10.645 -13.466 1.00 96.44 93 MET A O 1
ATOM 711 N N . TRP A 1 94 ? 2.850 -11.444 -14.359 1.00 96.00 94 TRP A N 1
ATOM 712 C CA . TRP A 1 94 ? 3.362 -10.139 -14.758 1.00 96.00 94 TRP A CA 1
ATOM 713 C C . TRP A 1 94 ? 2.437 -9.433 -15.760 1.00 96.00 94 TRP A C 1
ATOM 715 O O . TRP A 1 94 ? 2.075 -8.273 -15.555 1.00 96.00 94 TRP A O 1
ATOM 725 N N . ASP A 1 95 ? 1.943 -10.152 -16.772 1.00 96.19 95 ASP A N 1
ATOM 726 C CA . ASP A 1 95 ? 0.974 -9.595 -17.722 1.00 96.19 95 ASP A CA 1
ATOM 727 C C . ASP A 1 95 ? -0.327 -9.144 -17.030 1.00 96.19 95 ASP A C 1
ATOM 729 O O . ASP A 1 95 ? -0.946 -8.153 -17.427 1.00 96.19 95 ASP A O 1
ATOM 733 N N . ALA A 1 96 ? -0.772 -9.853 -15.987 1.00 96.44 96 ALA A N 1
ATOM 734 C CA . ALA A 1 96 ? -1.929 -9.434 -15.196 1.00 96.44 96 ALA A CA 1
ATOM 735 C C . ALA A 1 96 ? -1.648 -8.165 -14.377 1.00 96.44 96 ALA A C 1
ATOM 737 O O . ALA A 1 96 ? -2.501 -7.275 -14.351 1.00 96.44 96 ALA A O 1
ATOM 738 N N . VAL A 1 97 ? -0.463 -8.040 -13.772 1.00 95.06 97 VAL A N 1
ATOM 739 C CA . VAL A 1 97 ? -0.043 -6.823 -13.056 1.00 95.06 97 VAL A CA 1
ATOM 740 C C . VAL A 1 97 ? -0.088 -5.605 -13.976 1.00 95.06 97 VAL A C 1
ATOM 742 O O . VAL A 1 97 ? -0.636 -4.567 -13.606 1.00 95.06 97 VAL A O 1
ATOM 745 N N . GLU A 1 98 ? 0.409 -5.718 -15.202 1.00 95.88 98 GLU A N 1
ATOM 746 C CA . GLU A 1 98 ? 0.414 -4.584 -16.130 1.00 95.88 98 GLU A CA 1
ATOM 747 C C . GLU A 1 98 ? -0.964 -4.236 -16.670 1.00 95.88 98 GLU A C 1
ATOM 749 O O . GLU A 1 98 ? -1.267 -3.053 -16.818 1.00 95.88 98 GLU A O 1
ATOM 754 N N . ARG A 1 99 ? -1.840 -5.224 -16.894 1.00 96.62 99 ARG A N 1
ATOM 755 C CA . ARG A 1 99 ? -3.248 -4.941 -17.213 1.00 96.62 99 ARG A CA 1
ATOM 756 C C . ARG A 1 99 ? -3.936 -4.174 -16.083 1.00 96.62 99 ARG A C 1
ATOM 758 O O . ARG A 1 99 ? -4.660 -3.213 -16.349 1.00 96.62 99 ARG A O 1
ATOM 765 N N . LEU A 1 100 ? -3.699 -4.565 -14.830 1.00 96.62 100 LEU A N 1
ATOM 766 C CA . LEU A 1 100 ? -4.256 -3.880 -13.659 1.00 96.62 100 LEU A CA 1
ATOM 767 C C . LEU A 1 100 ? -3.721 -2.448 -13.533 1.00 96.62 100 LEU A C 1
ATOM 769 O O . LEU A 1 100 ? -4.497 -1.524 -13.266 1.00 96.62 100 LEU A O 1
ATOM 773 N N . TRP A 1 101 ? -2.426 -2.239 -13.779 1.00 96.75 101 TRP A N 1
ATOM 774 C CA . TRP A 1 101 ? -1.830 -0.904 -13.788 1.00 96.75 101 TRP A CA 1
ATOM 775 C C . TRP A 1 101 ? -2.341 -0.039 -14.932 1.00 96.75 101 TRP A C 1
ATOM 777 O O . TRP A 1 101 ? -2.717 1.102 -14.679 1.00 96.75 101 TRP A O 1
ATOM 787 N N . ALA A 1 102 ? -2.452 -0.574 -16.149 1.00 97.31 102 ALA A N 1
ATOM 788 C CA . ALA A 1 102 ? -3.022 0.145 -17.28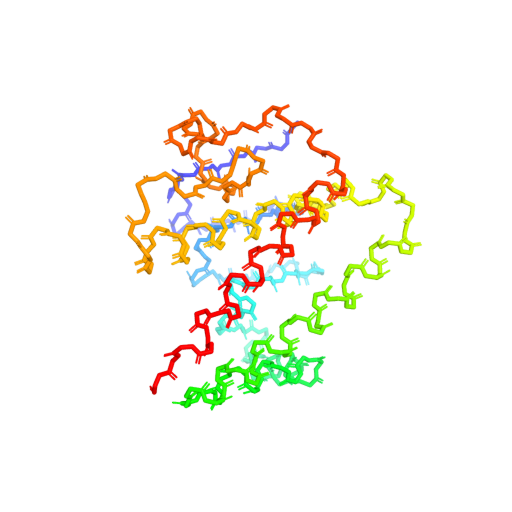4 1.00 97.31 102 ALA A CA 1
ATOM 789 C C . ALA A 1 102 ? -4.456 0.616 -16.986 1.00 97.31 102 ALA A C 1
ATOM 791 O O . ALA A 1 102 ? -4.780 1.788 -17.173 1.00 97.31 102 ALA A O 1
ATOM 792 N N . GLY A 1 103 ? -5.301 -0.262 -16.432 1.00 97.88 103 GLY A N 1
ATOM 793 C CA . GLY A 1 103 ? -6.657 0.107 -16.019 1.00 97.88 103 GLY A CA 1
ATOM 794 C C . GLY A 1 103 ? -6.685 1.135 -14.882 1.00 97.88 103 GLY A C 1
ATOM 795 O O . GLY A 1 103 ? -7.551 2.006 -14.852 1.00 97.88 103 GLY A O 1
ATOM 796 N N . THR A 1 104 ? -5.737 1.064 -13.948 1.00 97.06 104 THR A N 1
ATOM 797 C CA . THR A 1 104 ? -5.631 2.018 -12.834 1.00 97.06 104 THR A CA 1
ATOM 798 C C . THR A 1 104 ? -5.182 3.399 -13.307 1.00 97.06 104 THR A C 1
ATOM 800 O O . THR A 1 104 ? -5.789 4.393 -12.912 1.00 97.06 104 THR A O 1
ATOM 803 N N . VAL A 1 105 ? -4.196 3.463 -14.204 1.00 97.62 105 VAL A N 1
ATOM 804 C CA . VAL A 1 105 ? -3.759 4.700 -14.866 1.00 97.62 105 VAL A CA 1
ATOM 805 C C . VAL A 1 105 ? -4.914 5.317 -15.647 1.00 97.62 105 VAL A C 1
ATOM 807 O O . VAL A 1 105 ? -5.226 6.477 -15.415 1.00 97.62 105 VAL A O 1
ATOM 810 N N . ALA A 1 106 ? -5.632 4.538 -16.461 1.00 98.00 106 ALA A N 1
ATOM 811 C CA . ALA A 1 106 ? -6.776 5.045 -17.220 1.00 98.00 106 ALA A CA 1
ATOM 812 C C . ALA A 1 106 ? -7.868 5.654 -16.317 1.00 98.00 106 ALA A C 1
ATOM 814 O O . ALA A 1 106 ? -8.418 6.711 -16.625 1.00 98.00 106 ALA A O 1
ATOM 815 N N . ARG A 1 107 ? -8.160 5.032 -15.162 1.00 97.38 107 ARG A N 1
ATOM 816 C CA . ARG A 1 107 ? -9.094 5.605 -14.174 1.00 97.38 107 ARG A CA 1
ATOM 817 C C . ARG A 1 107 ? -8.570 6.907 -13.570 1.00 97.38 107 ARG A C 1
ATOM 819 O O . ARG A 1 107 ? -9.346 7.843 -13.413 1.00 97.38 107 ARG A O 1
ATOM 826 N N . ALA A 1 108 ? -7.283 6.978 -13.235 1.00 96.38 108 ALA A N 1
ATOM 827 C CA . ALA A 1 108 ? -6.675 8.203 -12.720 1.00 96.38 108 ALA A CA 1
ATOM 828 C C . ALA A 1 108 ? -6.666 9.324 -13.773 1.00 96.38 108 ALA A C 1
ATOM 830 O O . ALA A 1 108 ? -6.883 10.490 -13.443 1.00 96.38 108 ALA A O 1
ATOM 831 N N . GLU A 1 109 ? -6.467 8.979 -15.045 1.00 96.69 109 GLU A N 1
ATOM 832 C CA . GLU A 1 109 ? -6.469 9.927 -16.157 1.00 96.69 109 GLU A CA 1
ATOM 833 C C . GLU A 1 109 ? -7.858 10.478 -16.493 1.00 96.69 109 GLU A C 1
ATOM 835 O O . GLU A 1 109 ? -7.969 11.608 -16.968 1.00 96.69 109 GLU A O 1
ATOM 840 N N . ALA A 1 110 ? -8.919 9.738 -16.165 1.00 97.38 110 ALA A N 1
ATOM 841 C CA . ALA A 1 110 ? -10.293 10.224 -16.252 1.00 97.38 110 ALA A CA 1
ATOM 842 C C . ALA A 1 110 ? -10.646 11.263 -15.166 1.00 97.38 110 ALA A C 1
ATOM 844 O O . ALA A 1 110 ? -11.644 11.972 -15.297 1.00 97.38 110 ALA A O 1
ATOM 845 N N . LEU A 1 111 ? -9.847 11.366 -14.097 1.00 94.88 111 LEU A N 1
ATOM 846 C CA . LEU A 1 111 ? -10.017 12.380 -13.056 1.00 94.88 111 LEU A CA 1
ATOM 847 C C . LEU A 1 111 ? -9.321 13.700 -13.441 1.00 94.88 111 LEU A C 1
ATOM 849 O O . LEU A 1 111 ? -8.319 13.678 -14.172 1.00 94.88 111 LEU A O 1
ATOM 853 N N . PRO A 1 112 ? -9.784 14.848 -12.898 1.00 94.31 112 PRO A N 1
ATOM 854 C CA . PRO A 1 112 ? -9.067 16.115 -13.007 1.00 94.31 112 PRO A CA 1
ATOM 855 C C . PRO A 1 112 ? -7.623 15.980 -12.520 1.00 94.31 112 PRO A C 1
ATOM 857 O O . PRO A 1 112 ? -7.366 15.322 -11.512 1.00 94.31 112 PRO A O 1
ATOM 860 N N . GLU A 1 113 ? -6.681 16.638 -13.196 1.00 89.62 113 GLU A N 1
ATOM 861 C CA . GLU A 1 113 ? -5.253 16.554 -12.862 1.00 89.62 113 GLU A CA 1
ATOM 862 C C . GLU A 1 113 ? -4.947 16.804 -11.369 1.00 89.62 113 GLU A C 1
ATOM 864 O O . GLU A 1 113 ? -4.208 15.997 -10.794 1.00 89.62 113 GLU A O 1
ATOM 869 N N . PRO A 1 114 ? -5.548 17.808 -10.687 1.00 93.81 114 PRO A N 1
ATOM 870 C CA . PRO A 1 114 ? -5.274 18.038 -9.268 1.00 93.81 114 PRO A CA 1
ATOM 871 C C . PRO A 1 114 ? -5.599 16.834 -8.374 1.00 93.81 114 PRO A C 1
ATOM 873 O O . PRO A 1 114 ? -4.908 16.603 -7.384 1.00 93.81 114 PRO A O 1
ATOM 876 N N . ALA A 1 115 ? -6.592 16.017 -8.744 1.00 94.94 115 ALA A N 1
ATOM 877 C CA . ALA A 1 115 ? -6.970 14.832 -7.976 1.00 94.94 115 ALA A CA 1
ATOM 878 C C . ALA A 1 115 ? -5.855 13.770 -7.954 1.00 94.94 115 ALA A C 1
ATOM 880 O O . ALA A 1 115 ? -5.743 13.010 -6.997 1.00 94.94 115 ALA A O 1
ATOM 881 N N . ARG A 1 116 ? -4.975 13.735 -8.966 1.00 94.88 116 ARG A N 1
ATOM 882 C CA . ARG A 1 116 ? -3.861 12.768 -9.044 1.00 94.88 116 ARG A CA 1
ATOM 883 C C . ARG A 1 116 ? -2.747 13.077 -8.039 1.00 94.88 116 ARG A C 1
ATOM 885 O O . ARG A 1 116 ? -1.960 12.189 -7.715 1.00 94.88 116 ARG A O 1
ATOM 892 N N . ARG A 1 117 ? -2.683 14.320 -7.550 1.00 94.62 117 ARG A N 1
ATOM 893 C CA . ARG A 1 117 ? -1.710 14.803 -6.553 1.00 94.62 117 ARG A CA 1
ATOM 894 C C . ARG A 1 117 ? -2.299 14.965 -5.157 1.00 94.62 117 ARG A C 1
ATOM 896 O O . ARG A 1 117 ? -1.588 15.334 -4.230 1.00 94.62 117 ARG A O 1
ATOM 903 N N . GLN A 1 118 ? -3.586 14.688 -4.992 1.00 95.69 118 GLN A N 1
ATOM 904 C CA . GLN A 1 118 ? -4.244 14.820 -3.706 1.00 95.69 118 GLN A CA 1
ATOM 905 C C . GLN A 1 118 ? -3.925 13.615 -2.814 1.00 95.69 118 GLN A C 1
ATOM 907 O O . GLN A 1 118 ? -4.179 12.474 -3.196 1.00 95.69 118 GLN A O 1
ATOM 912 N N . ARG A 1 119 ? -3.394 13.878 -1.615 1.00 95.25 119 ARG A N 1
ATOM 913 C CA . ARG A 1 119 ? -3.378 12.914 -0.506 1.00 95.25 119 ARG A CA 1
ATOM 91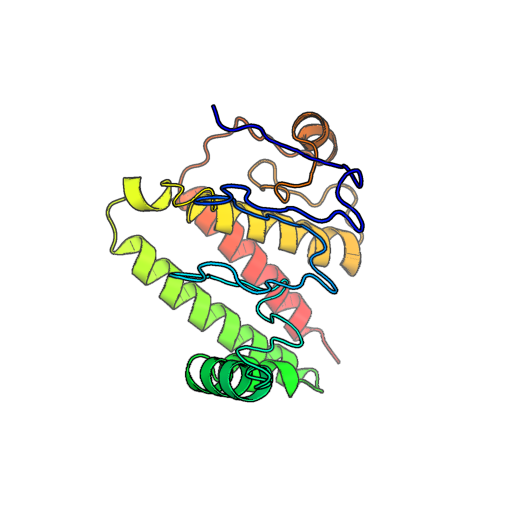4 C C . ARG A 1 119 ? -4.748 12.893 0.173 1.00 95.25 119 ARG A C 1
ATOM 916 O O . ARG A 1 119 ? -5.352 13.951 0.357 1.00 95.25 119 ARG A O 1
ATOM 923 N N . LEU A 1 120 ? -5.222 11.713 0.560 1.00 90.88 120 LEU A N 1
ATOM 924 C CA . LEU A 1 120 ? -6.510 11.513 1.236 1.00 90.88 120 LEU A CA 1
ATOM 925 C C . LEU A 1 120 ? -6.295 10.632 2.465 1.00 90.88 120 LEU A C 1
ATOM 927 O O . LEU A 1 120 ? -5.594 9.633 2.374 1.00 90.88 120 LEU A O 1
ATOM 931 N N . ASP A 1 121 ? -6.859 11.013 3.611 1.00 88.31 121 ASP A N 1
ATOM 932 C CA . ASP A 1 121 ? -6.754 10.267 4.879 1.00 88.31 121 ASP A CA 1
ATOM 933 C C . ASP A 1 121 ? -5.308 9.938 5.311 1.00 88.31 121 ASP A C 1
ATOM 935 O O . ASP A 1 121 ? -5.022 8.911 5.924 1.00 88.31 121 ASP A O 1
ATOM 939 N N . GLY A 1 122 ? -4.368 10.827 4.973 1.00 87.75 122 GLY A N 1
ATOM 940 C CA . GLY A 1 122 ? -2.939 10.630 5.233 1.00 87.75 122 GLY A CA 1
ATOM 941 C C . GLY A 1 122 ? -2.260 9.610 4.311 1.00 87.75 122 GLY A C 1
ATOM 942 O O . GLY A 1 122 ? -1.060 9.392 4.452 1.00 87.75 122 GLY A O 1
ATOM 943 N N . GLU A 1 123 ? -2.988 9.025 3.359 1.00 91.38 123 GLU A N 1
ATOM 944 C CA . GLU A 1 123 ? -2.444 8.147 2.325 1.00 91.38 123 GLU A CA 1
ATOM 945 C C . GLU A 1 123 ? -1.822 8.944 1.179 1.00 91.38 123 GLU A C 1
ATOM 947 O O . GLU A 1 123 ? -2.175 10.098 0.908 1.00 91.38 123 GLU A O 1
ATOM 952 N N . TRP A 1 124 ? -0.883 8.305 0.486 1.00 95.00 124 TRP A N 1
ATOM 953 C CA . TRP A 1 124 ? -0.222 8.882 -0.676 1.00 95.00 124 TRP A CA 1
ATOM 954 C C . TRP A 1 124 ? -1.195 9.199 -1.809 1.00 95.00 124 TRP A C 1
ATOM 956 O O . TRP A 1 124 ? -2.157 8.479 -2.074 1.00 95.00 124 TRP A O 1
ATOM 966 N N . SER A 1 125 ? -0.879 10.266 -2.536 1.00 96.56 125 SER A N 1
ATOM 967 C CA . SER A 1 125 ? -1.513 10.562 -3.814 1.00 96.56 125 SER A CA 1
ATOM 968 C C . SER A 1 125 ? -1.175 9.504 -4.868 1.00 96.56 125 SER A C 1
ATOM 970 O O . SER A 1 125 ? -0.261 8.683 -4.713 1.00 96.56 125 SER A O 1
ATOM 972 N N . PHE A 1 126 ? -1.880 9.547 -5.999 1.00 97.31 126 PHE A N 1
ATOM 973 C CA . PHE A 1 126 ? -1.586 8.654 -7.117 1.00 97.31 126 PHE A CA 1
ATOM 974 C C . PHE A 1 126 ? -0.166 8.871 -7.664 1.00 97.31 126 PHE A C 1
ATOM 976 O O . PHE A 1 126 ? 0.550 7.903 -7.917 1.00 97.31 126 PHE A O 1
ATOM 983 N N . VAL A 1 127 ? 0.281 10.127 -7.786 1.00 96.94 127 VAL A N 1
ATOM 984 C CA . VAL A 1 127 ? 1.653 10.446 -8.221 1.00 96.94 127 VAL A CA 1
ATOM 985 C C . VAL A 1 127 ? 2.691 9.896 -7.246 1.00 96.94 127 VAL A C 1
ATOM 987 O O . VAL A 1 127 ? 3.670 9.291 -7.672 1.00 96.94 127 VAL A O 1
ATOM 990 N N . GLU A 1 128 ? 2.481 10.069 -5.945 1.00 97.25 128 GLU A N 1
ATOM 991 C CA . GLU A 1 128 ? 3.395 9.552 -4.919 1.00 97.25 128 GLU A CA 1
ATOM 992 C C . GLU A 1 128 ? 3.447 8.027 -4.915 1.00 97.25 128 GLU A C 1
ATOM 994 O O . GLU A 1 128 ? 4.532 7.457 -4.836 1.00 97.25 128 GLU A O 1
ATOM 999 N N . THR A 1 129 ? 2.305 7.368 -5.118 1.00 97.19 129 THR A N 1
ATOM 1000 C CA . THR A 1 129 ? 2.242 5.912 -5.290 1.00 97.19 129 THR A CA 1
ATOM 1001 C C . THR A 1 129 ? 3.099 5.460 -6.474 1.00 97.19 129 THR A C 1
ATOM 1003 O O . THR A 1 129 ? 3.910 4.548 -6.332 1.00 97.19 129 THR A O 1
ATOM 1006 N N . LEU A 1 130 ? 2.994 6.117 -7.634 1.00 97.81 130 LEU A N 1
ATOM 1007 C CA . LEU A 1 130 ? 3.827 5.784 -8.796 1.00 97.81 130 LEU A CA 1
ATOM 1008 C C . LEU A 1 130 ? 5.320 6.036 -8.532 1.00 97.81 130 LEU A C 1
ATOM 1010 O O . LEU A 1 130 ? 6.151 5.194 -8.875 1.00 97.81 130 LEU A O 1
ATOM 1014 N N . ARG A 1 131 ? 5.675 7.153 -7.880 1.00 98.25 131 ARG A N 1
ATOM 1015 C CA . ARG A 1 131 ? 7.062 7.442 -7.467 1.00 98.25 131 ARG A CA 1
ATOM 1016 C C . ARG A 1 131 ? 7.601 6.373 -6.515 1.00 98.25 131 ARG A C 1
ATOM 1018 O O . ARG A 1 131 ? 8.769 5.994 -6.618 1.00 98.25 131 ARG A O 1
ATOM 1025 N N . HIS A 1 132 ? 6.764 5.863 -5.615 1.00 97.69 132 HIS A N 1
ATOM 1026 C CA . HIS A 1 132 ? 7.143 4.779 -4.719 1.00 97.69 132 HIS A CA 1
ATOM 1027 C C . HIS A 1 132 ? 7.320 3.449 -5.450 1.00 97.69 132 HIS A C 1
ATOM 1029 O O . HIS A 1 132 ? 8.237 2.694 -5.152 1.00 97.69 132 HIS A O 1
ATOM 1035 N N . LEU A 1 133 ? 6.511 3.161 -6.464 1.00 97.69 133 LEU A N 1
ATOM 1036 C CA . LEU A 1 133 ? 6.688 1.945 -7.260 1.00 97.69 133 LEU A CA 1
ATOM 1037 C C . LEU A 1 133 ? 7.959 1.987 -8.111 1.00 97.69 133 LEU A C 1
ATOM 1039 O O . LEU A 1 133 ? 8.611 0.957 -8.274 1.00 97.69 133 LEU A O 1
ATOM 1043 N N . VAL A 1 134 ? 8.368 3.173 -8.576 1.00 98.38 134 VAL A N 1
ATOM 1044 C CA . VAL A 1 134 ? 9.707 3.372 -9.155 1.00 98.38 134 VAL A CA 1
ATOM 1045 C C . VAL A 1 134 ? 10.785 3.047 -8.117 1.00 98.38 134 VAL A C 1
ATOM 1047 O O . VAL A 1 134 ? 11.681 2.258 -8.409 1.00 98.38 134 VAL A O 1
ATOM 1050 N N . PHE A 1 135 ? 10.661 3.571 -6.891 1.00 98.19 135 PHE A N 1
ATOM 1051 C CA . PHE A 1 135 ? 11.583 3.260 -5.791 1.00 98.19 135 PHE A CA 1
ATOM 1052 C C . PHE A 1 135 ? 11.662 1.754 -5.496 1.00 98.19 135 PHE A C 1
ATOM 1054 O O . PHE A 1 135 ? 12.752 1.202 -5.330 1.00 98.19 135 PHE A O 1
ATOM 1061 N N . ALA A 1 136 ? 10.512 1.083 -5.433 1.00 97.25 136 ALA A N 1
ATOM 1062 C CA . ALA A 1 136 ? 10.415 -0.340 -5.149 1.00 97.25 136 ALA A CA 1
ATOM 1063 C C . ALA A 1 136 ? 11.080 -1.170 -6.253 1.00 97.25 136 ALA A C 1
ATOM 1065 O O . ALA A 1 136 ? 11.865 -2.065 -5.948 1.00 97.25 136 ALA A O 1
ATOM 1066 N N . ALA A 1 137 ? 10.831 -0.850 -7.524 1.00 97.50 137 ALA A N 1
ATOM 1067 C CA . ALA A 1 137 ? 11.492 -1.520 -8.637 1.00 97.50 137 ALA A CA 1
ATOM 1068 C C . ALA A 1 137 ? 13.009 -1.272 -8.631 1.00 97.50 137 ALA A C 1
ATOM 1070 O O . ALA A 1 137 ? 13.780 -2.220 -8.742 1.00 97.50 137 ALA A O 1
ATOM 1071 N N . ASP A 1 138 ? 13.462 -0.035 -8.420 1.00 98.19 138 ASP A N 1
ATOM 1072 C CA . ASP A 1 138 ? 14.894 0.277 -8.313 1.00 98.19 138 ASP A CA 1
ATOM 1073 C C . ASP A 1 138 ? 15.559 -0.485 -7.159 1.00 98.19 138 ASP A C 1
ATOM 1075 O O . ASP A 1 138 ? 16.674 -0.987 -7.288 1.00 98.19 138 ASP A O 1
ATOM 1079 N N . THR A 1 139 ? 14.851 -0.651 -6.043 1.00 97.56 139 THR A N 1
ATOM 1080 C CA . THR A 1 139 ? 15.340 -1.423 -4.899 1.00 97.56 139 THR A CA 1
ATOM 1081 C C . THR A 1 139 ? 15.412 -2.912 -5.223 1.00 97.56 139 THR A C 1
ATOM 1083 O O . THR A 1 139 ? 16.482 -3.509 -5.153 1.00 97.56 139 THR A O 1
ATOM 1086 N N . TRP A 1 140 ? 14.298 -3.540 -5.590 1.00 97.31 140 TRP A N 1
ATOM 1087 C CA . TRP A 1 140 ? 14.248 -4.995 -5.733 1.00 97.31 140 TRP A CA 1
ATOM 1088 C C . TRP A 1 140 ? 14.926 -5.480 -7.011 1.00 97.31 140 TRP A C 1
ATOM 1090 O O . TRP A 1 140 ? 15.730 -6.407 -6.972 1.00 97.31 140 TRP A O 1
ATOM 1100 N N . VAL A 1 141 ? 14.652 -4.831 -8.140 1.00 96.81 141 VAL A N 1
ATOM 1101 C CA . VAL A 1 141 ? 15.238 -5.199 -9.430 1.00 96.81 141 VAL A CA 1
ATOM 1102 C C . VAL A 1 141 ? 16.639 -4.616 -9.583 1.00 96.81 141 VAL A C 1
ATOM 1104 O O . VAL A 1 141 ? 17.577 -5.361 -9.855 1.00 96.81 141 VAL A O 1
ATOM 1107 N N . GLY A 1 14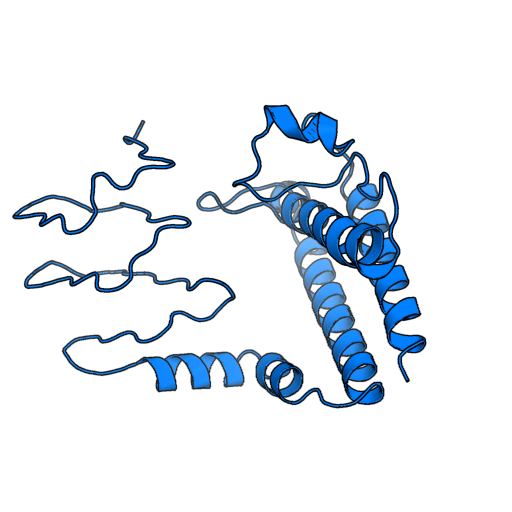2 ? 16.799 -3.305 -9.400 1.00 96.94 142 GLY A N 1
ATOM 1108 C CA . GLY A 1 142 ? 18.086 -2.636 -9.615 1.00 96.94 142 GLY A CA 1
ATOM 1109 C C . GLY A 1 142 ? 19.139 -3.049 -8.587 1.00 96.94 142 GLY A C 1
ATOM 1110 O O . GLY A 1 142 ? 20.185 -3.591 -8.943 1.00 96.94 142 GLY A O 1
ATOM 1111 N N . ARG A 1 143 ? 18.857 -2.841 -7.295 1.00 96.56 143 ARG A N 1
ATOM 1112 C CA . ARG A 1 143 ? 19.816 -3.147 -6.224 1.00 96.56 143 ARG A CA 1
ATOM 1113 C C . ARG A 1 143 ? 19.931 -4.640 -5.947 1.00 96.56 143 ARG A C 1
ATOM 1115 O O . ARG A 1 143 ? 21.033 -5.173 -5.985 1.00 96.56 143 ARG A O 1
ATOM 1122 N N . MET A 1 144 ? 18.822 -5.295 -5.604 1.00 97.00 144 MET A N 1
ATOM 1123 C CA . MET A 1 144 ? 18.879 -6.628 -4.990 1.00 97.00 144 MET A CA 1
ATOM 1124 C C . MET A 1 144 ? 19.126 -7.741 -6.010 1.00 97.00 144 MET A C 1
ATOM 1126 O O . MET A 1 144 ? 19.880 -8.663 -5.717 1.00 97.00 144 MET A O 1
ATOM 1130 N N . ILE A 1 145 ? 18.522 -7.657 -7.199 1.00 95.88 145 ILE A N 1
ATOM 1131 C CA . ILE A 1 145 ? 18.711 -8.661 -8.257 1.00 95.88 145 ILE A CA 1
ATOM 1132 C C . ILE A 1 145 ? 19.937 -8.333 -9.116 1.00 95.88 145 ILE A C 1
ATOM 1134 O O . ILE A 1 145 ? 20.760 -9.210 -9.364 1.00 95.88 145 ILE A O 1
ATOM 1138 N N . LEU A 1 146 ? 20.071 -7.084 -9.574 1.00 95.62 146 LEU A N 1
ATOM 1139 C CA . LEU A 1 146 ? 21.096 -6.701 -10.554 1.00 95.62 146 LEU A CA 1
ATOM 1140 C C . LEU A 1 146 ? 22.374 -6.107 -9.945 1.00 95.62 146 LEU A C 1
ATOM 1142 O O . LEU A 1 146 ? 23.353 -5.918 -10.664 1.00 95.62 146 LEU A O 1
ATOM 1146 N N . GLY A 1 147 ? 22.403 -5.846 -8.636 1.00 97.00 147 GLY A N 1
ATOM 1147 C CA . GLY A 1 147 ? 23.611 -5.401 -7.936 1.00 97.00 147 GLY A CA 1
ATOM 1148 C C . GLY A 1 147 ? 24.043 -3.968 -8.258 1.00 97.00 147 GLY A C 1
ATOM 1149 O O . GLY A 1 147 ? 25.210 -3.623 -8.072 1.00 97.00 147 GLY A O 1
ATOM 1150 N N . GLU A 1 148 ? 23.140 -3.118 -8.747 1.00 97.06 148 GLU A N 1
ATOM 1151 C CA . GLU A 1 148 ? 23.470 -1.735 -9.095 1.00 97.06 148 GLU A CA 1
ATOM 1152 C C . GLU A 1 148 ? 23.856 -0.913 -7.859 1.00 97.06 148 GLU A C 1
ATOM 1154 O O . GLU A 1 148 ? 23.161 -0.902 -6.837 1.00 97.06 148 GLU A O 1
ATOM 1159 N N . ALA A 1 149 ? 24.962 -0.172 -7.962 1.00 93.50 149 ALA A N 1
ATOM 1160 C CA . ALA A 1 149 ? 25.486 0.615 -6.848 1.00 93.50 149 ALA A CA 1
ATOM 1161 C C . ALA A 1 149 ? 24.562 1.783 -6.460 1.00 93.50 149 ALA A C 1
ATOM 1163 O O . ALA A 1 149 ? 24.409 2.060 -5.269 1.00 93.50 149 ALA A O 1
ATOM 1164 N N . VAL A 1 150 ? 23.931 2.436 -7.444 1.00 92.88 150 VAL A N 1
ATOM 1165 C CA . VAL A 1 150 ? 23.024 3.587 -7.268 1.00 92.88 150 VAL A CA 1
ATOM 1166 C C . VAL A 1 150 ? 21.806 3.418 -8.194 1.00 92.88 150 VAL A C 1
ATOM 1168 O O . VAL A 1 150 ? 21.765 4.015 -9.267 1.00 92.88 150 VAL A O 1
ATOM 1171 N N . PRO A 1 151 ? 20.841 2.550 -7.840 1.00 95.94 151 PRO A N 1
ATOM 1172 C CA . PRO A 1 151 ? 19.738 2.202 -8.735 1.00 95.94 151 PRO A CA 1
ATOM 1173 C C . PRO A 1 151 ? 18.586 3.207 -8.710 1.00 95.94 151 PRO A C 1
ATOM 1175 O O . PRO A 1 151 ? 17.816 3.281 -9.662 1.00 95.94 151 PRO A O 1
ATOM 1178 N N . HIS A 1 152 ? 18.429 3.944 -7.609 1.00 97.75 152 HIS A N 1
ATOM 1179 C CA . HIS A 1 152 ? 17.255 4.771 -7.360 1.00 97.75 152 HIS A CA 1
ATOM 1180 C C . HIS A 1 152 ? 17.252 6.033 -8.223 1.00 97.75 152 HIS A C 1
ATOM 1182 O O . HIS A 1 152 ? 18.213 6.800 -8.251 1.00 97.75 152 HIS A O 1
ATOM 1188 N N . HIS A 1 153 ? 16.137 6.276 -8.909 1.00 97.69 153 HIS A N 1
ATOM 1189 C CA . HIS A 1 153 ? 15.935 7.519 -9.643 1.00 97.69 153 HIS A C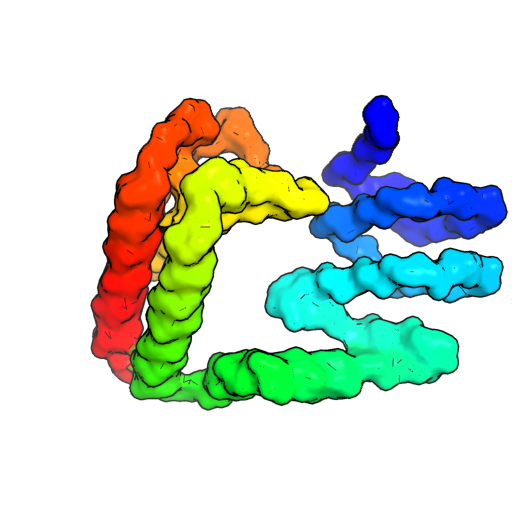A 1
ATOM 1190 C C . HIS A 1 153 ? 15.692 8.707 -8.697 1.00 97.69 153 HIS A C 1
ATOM 1192 O O . HIS A 1 153 ? 14.978 8.579 -7.705 1.00 97.69 153 HIS A O 1
ATOM 1198 N N . ARG A 1 154 ? 16.157 9.912 -9.061 1.00 97.62 154 ARG A N 1
ATOM 1199 C CA . ARG A 1 154 ? 15.981 11.125 -8.234 1.00 97.62 154 ARG A CA 1
ATOM 1200 C C . ARG A 1 154 ? 14.521 11.476 -7.908 1.00 97.62 154 ARG A C 1
ATOM 1202 O O . ARG A 1 154 ? 14.248 12.095 -6.892 1.00 97.62 154 ARG A O 1
ATOM 1209 N N . PHE A 1 155 ? 13.588 11.080 -8.776 1.00 98.06 155 PHE A N 1
ATOM 1210 C CA . PHE A 1 155 ? 12.139 11.286 -8.605 1.00 98.06 155 PHE A CA 1
ATOM 1211 C C . PHE A 1 155 ? 11.438 10.162 -7.835 1.00 98.06 155 PHE A C 1
ATOM 1213 O O . PHE A 1 155 ? 10.229 10.242 -7.624 1.00 98.06 155 PHE A O 1
ATOM 1220 N N . ALA A 1 156 ? 12.152 9.109 -7.443 1.00 97.50 156 ALA A N 1
ATOM 1221 C CA . ALA A 1 156 ? 11.581 8.035 -6.649 1.00 97.50 156 ALA A CA 1
ATOM 1222 C C . ALA A 1 156 ? 11.092 8.563 -5.284 1.00 97.50 156 ALA A C 1
ATOM 1224 O O . ALA A 1 156 ? 11.436 9.671 -4.866 1.00 97.50 156 ALA A O 1
ATOM 1225 N N . LEU A 1 157 ? 10.246 7.790 -4.606 1.00 97.50 157 LEU A N 1
ATOM 1226 C CA . LEU A 1 157 ? 9.760 8.114 -3.264 1.00 97.50 157 LEU A CA 1
ATOM 1227 C C . LEU A 1 157 ? 9.983 6.911 -2.330 1.00 97.50 157 LEU A C 1
ATOM 1229 O O . LEU A 1 157 ? 9.298 5.898 -2.482 1.00 97.50 157 LEU A O 1
ATOM 1233 N N . PRO A 1 158 ? 10.939 6.978 -1.387 1.00 96.38 158 PRO A N 1
ATOM 1234 C CA . PRO A 1 158 ? 11.103 5.971 -0.343 1.00 96.38 158 PRO A CA 1
ATOM 1235 C C . PRO A 1 158 ? 9.821 5.805 0.492 1.00 96.38 158 PRO A C 1
ATOM 1237 O O . PRO A 1 158 ? 8.993 6.719 0.519 1.00 96.38 158 PRO A O 1
ATOM 1240 N N . PRO A 1 159 ? 9.626 4.655 1.164 1.00 92.25 159 PRO A N 1
ATOM 1241 C CA . PRO A 1 159 ? 8.489 4.486 2.061 1.00 92.25 159 PRO A CA 1
ATOM 1242 C C . PRO A 1 159 ? 8.531 5.483 3.227 1.00 92.25 159 PRO A C 1
ATOM 1244 O O . PRO A 1 159 ? 9.585 6.015 3.568 1.00 92.25 159 PRO A O 1
ATOM 1247 N N . THR A 1 160 ? 7.364 5.782 3.803 1.00 88.62 160 THR A N 1
ATOM 1248 C CA . THR A 1 160 ? 7.183 6.875 4.781 1.00 88.62 160 THR A CA 1
ATOM 1249 C C . THR A 1 160 ? 7.995 6.679 6.067 1.00 88.62 160 THR A C 1
ATOM 1251 O O . THR A 1 160 ? 8.294 7.651 6.754 1.00 88.62 160 THR A O 1
ATOM 1254 N N . ASP A 1 161 ? 8.369 5.441 6.388 1.00 85.62 161 ASP A N 1
ATOM 1255 C CA . ASP A 1 161 ? 9.228 5.082 7.519 1.00 85.62 161 ASP A CA 1
ATOM 1256 C C . ASP A 1 161 ? 10.727 5.324 7.252 1.00 85.62 161 ASP A C 1
ATOM 1258 O O . ASP A 1 161 ? 11.536 5.296 8.183 1.00 85.62 161 ASP A O 1
ATOM 1262 N N . HIS A 1 162 ? 11.115 5.607 6.005 1.00 89.38 162 HIS A N 1
ATOM 1263 C CA . HIS A 1 162 ? 12.464 6.039 5.675 1.00 89.38 162 HIS A CA 1
ATOM 1264 C C . HIS A 1 162 ? 12.684 7.499 6.116 1.00 89.38 162 HIS A C 1
ATOM 1266 O O . HIS A 1 162 ? 11.933 8.385 5.696 1.00 89.38 162 HIS A O 1
ATOM 1272 N N . PRO A 1 163 ? 13.736 7.797 6.904 1.00 89.25 163 PRO A N 1
ATOM 1273 C CA . PRO A 1 163 ? 14.015 9.161 7.339 1.00 89.25 163 PRO A CA 1
ATOM 1274 C C . PRO A 1 163 ? 14.235 10.109 6.153 1.00 89.25 163 PRO A C 1
ATOM 1276 O O . PRO A 1 163 ? 15.109 9.891 5.314 1.00 89.25 163 PRO A O 1
ATOM 1279 N N . SER A 1 164 ? 13.438 11.177 6.080 1.00 89.50 164 SER A N 1
ATOM 1280 C CA . SER A 1 164 ? 13.466 12.115 4.945 1.00 89.50 164 SER A CA 1
ATOM 1281 C C . SER A 1 164 ? 14.824 12.800 4.735 1.00 89.50 164 SER A C 1
ATOM 1283 O O . SER A 1 164 ? 15.207 13.071 3.599 1.00 89.50 164 SER A O 1
ATOM 1285 N N . ASP A 1 165 ? 15.583 13.021 5.810 1.00 90.69 165 ASP A N 1
ATOM 1286 C CA . ASP A 1 165 ? 16.934 13.591 5.805 1.00 90.69 165 ASP A CA 1
ATOM 1287 C C . ASP A 1 165 ? 17.990 12.639 5.224 1.00 90.69 165 ASP A C 1
ATOM 1289 O O . ASP A 1 165 ? 19.066 13.082 4.822 1.00 90.69 165 ASP A O 1
ATOM 1293 N N . ARG A 1 166 ? 17.668 11.345 5.115 1.00 93.00 166 ARG A N 1
ATOM 1294 C CA . ARG A 1 166 ? 18.527 10.313 4.521 1.00 93.00 166 ARG A CA 1
ATOM 1295 C C . ARG A 1 166 ? 18.187 9.990 3.070 1.00 93.00 166 ARG A C 1
ATOM 1297 O O . ARG A 1 166 ? 18.967 9.306 2.412 1.00 93.00 166 ARG A O 1
ATOM 1304 N N . ALA A 1 167 ? 17.099 10.531 2.523 1.00 92.88 167 ALA A N 1
ATOM 1305 C CA . ALA A 1 167 ? 16.757 10.349 1.111 1.00 92.88 167 ALA A CA 1
ATOM 1306 C C . ALA A 1 167 ? 17.892 10.744 0.131 1.00 92.88 167 ALA A C 1
ATOM 1308 O O . ALA A 1 167 ? 18.092 10.017 -0.848 1.00 92.88 167 ALA A O 1
ATOM 1309 N N . PRO A 1 168 ? 18.706 11.796 0.389 1.00 93.50 168 PRO A N 1
ATOM 1310 C CA . PRO A 1 168 ? 19.865 12.108 -0.450 1.00 93.50 168 PRO A CA 1
ATOM 1311 C C . PRO A 1 168 ? 20.923 10.996 -0.505 1.00 93.50 168 PRO A C 1
ATOM 1313 O O . PRO A 1 168 ? 21.603 10.864 -1.520 1.00 93.50 168 PRO A O 1
ATOM 1316 N N . GLU A 1 169 ? 21.044 10.157 0.533 1.00 93.81 169 GLU A N 1
ATOM 1317 C CA . GLU A 1 169 ? 21.954 8.995 0.544 1.00 93.81 169 GLU A CA 1
ATOM 1318 C C . GLU A 1 169 ? 21.541 7.943 -0.499 1.00 93.81 169 GLU A C 1
ATOM 1320 O O . GLU A 1 169 ? 22.374 7.184 -0.994 1.00 93.81 169 GLU A O 1
ATOM 1325 N N . LEU A 1 170 ? 20.257 7.927 -0.866 1.00 93.81 170 LEU A N 1
ATOM 1326 C CA . LEU A 1 170 ? 19.696 7.088 -1.922 1.00 93.81 170 LEU A CA 1
ATOM 1327 C C . LEU A 1 170 ? 19.733 7.779 -3.294 1.00 93.81 170 LEU A C 1
ATOM 1329 O O . LEU A 1 170 ? 19.270 7.203 -4.269 1.00 93.81 170 LEU A O 1
ATOM 1333 N N . GLY A 1 171 ? 20.248 9.010 -3.398 1.00 94.31 171 GLY A N 1
ATOM 1334 C CA . GLY A 1 171 ? 20.196 9.804 -4.630 1.00 94.31 171 GLY A CA 1
ATOM 1335 C C . GLY A 1 171 ? 18.795 10.327 -4.973 1.00 94.31 171 GLY A C 1
ATOM 1336 O O . GLY A 1 171 ? 18.561 10.754 -6.104 1.00 94.31 171 GLY A O 1
ATOM 1337 N N . VAL A 1 172 ? 17.865 10.295 -4.012 1.00 96.44 172 VAL A N 1
ATOM 1338 C CA . VAL A 1 172 ? 16.490 10.780 -4.166 1.00 96.44 172 VAL A CA 1
ATOM 1339 C C . VAL A 1 172 ? 16.390 12.247 -3.756 1.00 96.44 172 VAL A C 1
ATOM 1341 O O . VAL A 1 172 ? 16.901 12.649 -2.713 1.00 96.44 172 VAL A O 1
ATOM 1344 N N . ASP A 1 173 ? 15.661 13.033 -4.548 1.00 95.00 173 ASP A N 1
ATOM 1345 C CA . ASP A 1 173 ? 15.298 14.410 -4.232 1.00 95.00 173 ASP A CA 1
ATOM 1346 C C . ASP A 1 173 ? 13.803 14.500 -3.889 1.00 95.00 173 ASP A C 1
ATOM 1348 O O . ASP A 1 173 ? 12.927 14.460 -4.758 1.00 95.00 173 ASP A O 1
ATOM 1352 N N . LEU A 1 174 ? 13.502 14.632 -2.595 1.00 94.19 174 LEU A N 1
ATOM 1353 C CA . LEU A 1 174 ? 12.128 14.772 -2.105 1.00 94.19 174 LEU A CA 1
ATOM 1354 C C . LEU A 1 174 ? 11.512 16.142 -2.419 1.00 94.19 174 LEU A C 1
ATOM 1356 O O . LEU A 1 174 ? 10.292 16.265 -2.372 1.00 94.19 174 LEU A O 1
ATOM 1360 N N . THR A 1 175 ? 12.327 17.146 -2.757 1.00 93.62 175 THR A N 1
ATOM 1361 C CA . THR A 1 175 ? 11.865 18.500 -3.111 1.00 93.62 175 THR A CA 1
ATOM 1362 C C . THR A 1 175 ? 11.520 18.642 -4.591 1.00 93.62 175 THR A C 1
ATOM 1364 O O . THR A 1 175 ? 10.898 19.624 -4.994 1.00 93.62 175 THR A O 1
ATOM 1367 N N . SER A 1 176 ? 11.898 17.654 -5.405 1.00 91.69 176 SER A N 1
ATOM 1368 C CA . SER A 1 176 ? 11.532 17.600 -6.814 1.00 91.69 176 SER A CA 1
ATOM 1369 C C . SER A 1 176 ? 10.016 17.459 -6.989 1.00 91.69 176 SER A C 1
ATOM 1371 O O . SER A 1 176 ? 9.388 16.563 -6.421 1.00 91.69 176 SER A O 1
ATOM 1373 N N . GLU A 1 177 ? 9.465 18.279 -7.884 1.00 92.94 177 GLU A N 1
ATOM 1374 C CA . GLU A 1 177 ? 8.071 18.236 -8.341 1.00 92.94 177 GLU A CA 1
ATOM 1375 C C . GLU A 1 177 ? 8.005 17.750 -9.799 1.00 92.94 177 GLU A C 1
ATOM 1377 O O . GLU A 1 177 ? 7.754 18.543 -10.712 1.00 92.94 177 GLU A O 1
ATOM 1382 N N . PRO A 1 178 ? 8.281 16.457 -10.068 1.00 96.19 178 PRO A N 1
ATOM 1383 C CA . PRO A 1 178 ? 8.220 15.930 -11.424 1.00 96.19 178 PRO A CA 1
ATOM 1384 C C . PRO A 1 178 ? 6.791 16.000 -11.952 1.00 96.19 178 PRO A C 1
ATOM 1386 O O . PRO A 1 178 ? 5.826 15.772 -11.213 1.00 96.19 178 PRO A O 1
ATOM 1389 N N . SER A 1 179 ? 6.641 16.264 -13.245 1.00 95.44 179 SER A N 1
ATOM 1390 C CA . SER A 1 179 ? 5.347 16.219 -13.920 1.00 95.44 179 SER A CA 1
ATOM 1391 C C . SER A 1 179 ? 4.741 14.812 -13.863 1.00 95.44 179 SER A C 1
ATOM 1393 O O . SER A 1 179 ? 5.435 13.804 -13.710 1.00 95.44 179 SER A O 1
ATOM 1395 N N . TYR A 1 180 ? 3.417 14.728 -14.010 1.00 95.81 180 TYR A N 1
ATOM 1396 C CA . TYR A 1 180 ? 2.730 13.435 -14.040 1.00 95.81 180 TYR A CA 1
ATOM 1397 C C . TYR A 1 180 ? 3.254 12.539 -15.175 1.00 95.81 180 TYR A C 1
ATOM 1399 O O . TYR A 1 180 ? 3.474 11.348 -14.966 1.00 95.81 180 TYR A O 1
ATOM 1407 N N . ALA A 1 181 ? 3.523 13.126 -16.346 1.00 96.56 181 ALA A N 1
ATOM 1408 C CA . ALA A 1 181 ? 4.047 12.414 -17.506 1.00 96.56 181 ALA A CA 1
ATOM 1409 C C . ALA A 1 181 ? 5.447 11.825 -17.257 1.00 96.56 181 ALA A C 1
ATOM 1411 O O . ALA A 1 181 ? 5.694 10.681 -17.631 1.00 96.56 181 ALA A O 1
ATOM 1412 N N . GLU A 1 182 ? 6.342 12.556 -16.583 1.00 97.88 182 GLU A N 1
ATOM 1413 C CA . GLU A 1 182 ? 7.674 12.046 -16.222 1.00 97.88 182 GLU A CA 1
ATOM 1414 C C . GLU A 1 182 ? 7.583 10.855 -15.265 1.00 97.88 182 GLU A C 1
ATOM 1416 O O . GLU A 1 182 ? 8.246 9.839 -15.470 1.00 97.88 182 GLU A O 1
ATOM 1421 N N . VAL A 1 183 ? 6.733 10.950 -14.239 1.00 98.06 183 VAL A N 1
ATOM 1422 C CA . VAL A 1 183 ? 6.541 9.856 -13.276 1.00 98.06 183 VAL A CA 1
ATOM 1423 C C . VAL A 1 183 ? 5.919 8.633 -13.952 1.00 98.06 183 VAL A C 1
ATOM 1425 O O . VAL A 1 183 ? 6.349 7.508 -13.697 1.00 98.06 183 VAL A O 1
ATOM 1428 N N . LEU A 1 184 ? 4.943 8.834 -14.842 1.00 97.62 184 LEU A N 1
ATOM 1429 C CA . LEU A 1 184 ? 4.306 7.744 -15.576 1.00 97.62 184 LEU A CA 1
ATOM 1430 C C . LEU A 1 184 ? 5.290 7.049 -16.529 1.00 97.62 184 LEU A C 1
ATOM 1432 O O . LEU A 1 184 ? 5.317 5.820 -16.581 1.00 97.62 184 LEU A O 1
ATOM 1436 N N . ALA A 1 185 ? 6.131 7.816 -17.228 1.00 98.25 185 ALA A N 1
ATOM 1437 C CA . ALA A 1 185 ? 7.178 7.276 -18.092 1.00 98.25 185 ALA A CA 1
ATOM 1438 C C . ALA A 1 185 ? 8.214 6.465 -17.296 1.00 98.25 185 ALA A C 1
ATOM 1440 O O . ALA A 1 185 ? 8.580 5.366 -17.712 1.00 98.25 185 ALA A O 1
ATOM 1441 N N . LEU A 1 186 ? 8.635 6.956 -16.124 1.00 98.12 186 LEU A N 1
ATOM 1442 C CA . LEU A 1 186 ? 9.536 6.219 -15.232 1.00 98.12 186 LEU A CA 1
ATOM 1443 C C . LEU A 1 186 ? 8.909 4.915 -14.738 1.00 98.12 186 LEU A C 1
ATOM 1445 O O . LEU A 1 186 ? 9.548 3.868 -14.785 1.00 98.12 186 LEU A O 1
ATOM 1449 N N . HIS A 1 187 ? 7.652 4.958 -14.296 1.00 98.12 187 HIS A N 1
ATOM 1450 C CA . HIS A 1 187 ? 6.940 3.761 -13.863 1.00 98.12 187 HIS A CA 1
ATOM 1451 C C . HIS A 1 187 ? 6.818 2.731 -14.999 1.00 98.12 187 HIS A C 1
ATOM 1453 O O . HIS A 1 187 ? 7.088 1.549 -14.789 1.00 98.12 187 HIS A O 1
ATOM 1459 N N . ALA A 1 188 ? 6.484 3.174 -16.215 1.00 97.75 188 ALA A N 1
ATOM 1460 C CA . ALA A 1 188 ? 6.414 2.307 -17.390 1.00 97.75 188 ALA A CA 1
ATOM 1461 C C . ALA A 1 188 ? 7.774 1.673 -17.734 1.00 97.75 188 ALA A C 1
ATOM 1463 O O . ALA A 1 188 ? 7.833 0.478 -18.025 1.00 97.75 188 ALA A O 1
ATOM 1464 N N . ASP A 1 189 ? 8.870 2.432 -17.641 1.00 98.06 189 ASP A N 1
ATOM 1465 C CA . ASP A 1 189 ? 10.220 1.892 -17.823 1.00 98.06 189 ASP A CA 1
ATOM 1466 C C . ASP A 1 189 ? 10.548 0.804 -16.785 1.00 98.06 189 ASP A C 1
ATOM 1468 O O . ASP A 1 189 ? 11.060 -0.261 -17.139 1.00 98.06 189 ASP A O 1
ATOM 1472 N N . ARG A 1 190 ? 10.178 1.008 -15.514 1.00 97.69 190 ARG A N 1
ATOM 1473 C CA . ARG A 1 190 ? 10.395 0.007 -14.455 1.00 97.69 190 ARG A CA 1
ATOM 1474 C C . ARG A 1 190 ? 9.562 -1.251 -14.635 1.00 97.69 190 ARG A C 1
ATOM 1476 O O . ARG A 1 190 ? 10.068 -2.355 -14.398 1.00 97.69 190 ARG A O 1
ATOM 1483 N N . LEU A 1 191 ? 8.329 -1.110 -15.116 1.00 96.94 191 LEU A N 1
ATOM 1484 C CA . LEU A 1 191 ? 7.522 -2.262 -15.500 1.00 96.94 191 LEU A CA 1
ATOM 1485 C C . LEU A 1 191 ? 8.179 -3.028 -16.659 1.00 96.94 191 LEU A C 1
ATOM 1487 O O . LEU A 1 191 ? 8.371 -4.241 -16.572 1.00 96.94 191 LEU A O 1
ATOM 1491 N N . ALA A 1 192 ? 8.630 -2.325 -17.702 1.00 97.00 192 ALA A N 1
ATOM 1492 C CA . ALA A 1 192 ? 9.304 -2.939 -18.844 1.00 97.00 192 ALA A CA 1
ATOM 1493 C C . ALA A 1 192 ? 10.618 -3.636 -18.452 1.00 97.00 192 ALA A C 1
ATOM 1495 O O . ALA A 1 192 ? 10.929 -4.713 -18.964 1.00 97.00 192 ALA A O 1
ATOM 1496 N N . ARG A 1 193 ? 11.387 -3.052 -17.527 1.00 96.31 193 ARG A N 1
ATOM 1497 C CA . ARG A 1 193 ? 12.601 -3.663 -16.969 1.00 96.31 193 ARG A CA 1
ATOM 1498 C C . ARG A 1 193 ? 12.291 -4.968 -16.243 1.00 96.31 193 ARG A C 1
ATOM 1500 O O . ARG A 1 193 ? 12.961 -5.968 -16.484 1.00 96.31 193 ARG A O 1
ATOM 1507 N N . THR A 1 194 ? 11.258 -4.969 -15.407 1.00 96.31 194 THR A N 1
ATOM 1508 C CA . THR A 1 194 ? 10.839 -6.166 -14.671 1.00 96.31 194 THR A CA 1
ATOM 1509 C C . THR A 1 194 ? 10.304 -7.245 -15.617 1.00 96.31 194 THR A C 1
ATOM 1511 O O . THR A 1 194 ? 10.652 -8.411 -15.449 1.00 96.31 194 THR A O 1
ATOM 1514 N N . ARG A 1 195 ? 9.571 -6.871 -16.682 1.00 96.12 195 ARG A N 1
ATOM 1515 C CA . ARG A 1 195 ? 9.172 -7.811 -17.746 1.00 96.12 195 ARG A CA 1
ATOM 1516 C C . ARG A 1 195 ? 10.377 -8.518 -18.360 1.00 96.12 195 ARG A C 1
ATOM 1518 O O . ARG A 1 195 ? 10.327 -9.730 -18.549 1.00 96.12 195 ARG A O 1
ATOM 1525 N N . ARG A 1 196 ? 11.433 -7.774 -18.716 1.00 96.00 196 ARG A N 1
ATOM 1526 C CA . ARG A 1 196 ? 12.635 -8.364 -19.334 1.00 96.00 196 ARG A CA 1
ATOM 1527 C C . ARG A 1 196 ? 13.256 -9.426 -18.428 1.00 96.00 196 ARG A C 1
ATOM 1529 O O . ARG A 1 196 ? 13.524 -10.520 -18.901 1.00 96.00 196 ARG A O 1
ATOM 1536 N N . LEU A 1 197 ? 13.356 -9.154 -17.127 1.00 94.75 197 LEU A N 1
ATOM 1537 C CA . LEU A 1 197 ? 13.834 -10.144 -16.158 1.00 94.75 197 LEU A CA 1
ATOM 1538 C C . LEU A 1 197 ? 12.902 -11.348 -16.022 1.00 94.75 197 LEU A C 1
ATOM 1540 O O . LEU A 1 197 ? 13.367 -12.481 -16.007 1.00 94.75 197 LEU A O 1
ATOM 1544 N N . ALA A 1 198 ? 11.586 -11.129 -15.967 1.00 94.00 198 ALA A N 1
ATOM 1545 C CA . ALA A 1 198 ? 10.622 -12.228 -15.929 1.00 94.00 198 ALA A CA 1
ATOM 1546 C C . ALA A 1 198 ? 10.715 -13.120 -17.184 1.00 94.00 198 ALA A C 1
ATOM 1548 O O . ALA A 1 198 ? 10.504 -14.330 -17.108 1.00 94.00 198 ALA A O 1
ATOM 1549 N N . ALA A 1 199 ? 11.063 -12.547 -18.340 1.00 94.88 199 ALA A N 1
ATOM 1550 C CA . ALA A 1 199 ? 11.272 -13.301 -19.571 1.00 94.88 199 ALA A CA 1
ATOM 1551 C C . ALA A 1 199 ? 12.506 -14.221 -19.506 1.00 94.88 199 ALA A C 1
ATOM 1553 O O . ALA A 1 199 ? 12.474 -15.292 -20.108 1.00 94.88 199 ALA A O 1
ATOM 1554 N N . GLU A 1 200 ? 13.534 -13.853 -18.741 1.00 94.62 200 GLU A N 1
ATOM 1555 C CA . GLU A 1 200 ? 14.795 -14.597 -18.586 1.00 94.62 200 GLU A CA 1
ATOM 1556 C C . GLU A 1 200 ? 14.726 -15.738 -17.553 1.00 94.62 200 GLU A C 1
ATOM 1558 O O . GLU A 1 200 ? 15.668 -16.521 -17.447 1.00 94.62 200 GLU A O 1
ATOM 1563 N N . LEU A 1 201 ? 13.621 -15.867 -16.807 1.00 92.38 201 LEU A N 1
ATOM 1564 C CA . LEU A 1 201 ? 13.433 -16.950 -15.835 1.00 92.38 201 LEU A CA 1
ATOM 1565 C C . LEU A 1 201 ? 13.455 -18.332 -16.515 1.00 92.38 201 LEU A C 1
ATOM 1567 O O . LEU A 1 201 ? 12.796 -18.544 -17.535 1.00 92.38 201 LEU A O 1
ATOM 1571 N N . THR A 1 202 ? 14.170 -19.287 -15.923 1.00 85.69 202 THR A N 1
ATOM 1572 C CA . THR A 1 202 ? 14.242 -20.688 -16.377 1.00 85.69 202 THR A CA 1
ATOM 1573 C C . THR A 1 202 ? 13.412 -21.605 -15.501 1.00 85.69 202 THR A C 1
ATOM 1575 O O . THR A 1 202 ? 13.539 -21.464 -14.263 1.00 85.69 202 THR A O 1
#

Sequence (202 aa):
MPAEYAQTDQFRAATFRVADLSGATFRDCDLTGVRIVSSGVTDLRVSGFNGAAGRVVVDDVDVSAYVSAELDRRHPERVALRAVRTADDHRTMWDAVERLWAGTVARAEALPEPARRQRLDGEWSFVETLRHLVFAADTWVGRMILGEAVPHHRFALPPTDHPSDRAPELGVDLTSEPSYAEVLALHADRLARTRRLAAELT

pLDDT: mean 94.46, std 4.26, range [63.81, 98.38]

InterPro domains:
  IPR024775 Hercynine oxygenase, DinB-like domain [PF12867] (97-202)
  IPR034660 DinB/YfiT-like putative metalloenzymes [SSF109854] (86-201)

Solvent-accessible surface area (backbone atoms only — not comparable to full-atom values): 12598 Å² total; per-residue (Å²): 131,84,90,84,88,73,98,74,68,90,65,67,92,62,83,85,73,99,64,91,64,83,89,68,78,84,74,98,60,91,63,84,87,71,78,90,70,102,62,94,83,73,90,80,81,84,83,30,72,97,83,50,59,65,95,43,68,57,96,89,40,75,45,36,65,60,54,52,51,50,48,37,70,76,37,54,64,58,54,53,62,74,64,53,83,48,42,66,40,49,42,54,50,49,56,51,54,52,53,52,47,52,56,50,49,54,56,53,66,75,43,62,73,72,62,36,66,43,61,56,98,88,39,74,14,59,54,51,48,40,17,26,51,34,28,50,41,20,45,53,50,29,30,70,70,66,63,41,92,79,44,42,52,42,73,30,34,76,61,89,88,52,60,76,90,52,34,60,82,55,51,26,40,86,85,64,81,76,53,70,66,58,44,51,52,48,34,50,49,48,51,53,52,51,49,55,55,41,69,69,50,119

Nearest PDB structures (foldseek):
  5com-assembly2_B  TM=6.106E-01  e=1.694E-01  Clostridioides difficile 630

Organism: NCBI:txid262898

Foldseek 3Di:
DDDDDPPDPVCPVNDDDPDDCPPPDDDPDDCVPPDDPPDDDDPDDDQDDPRADDFDADPNDTCRVVSVVVCCVVPVLVVLVVVDDALVSLLVNLVVVVVVVVVVVVVLVVDDPVQQQDDDPNHGHVLLVLLQLLVVLLVVVVCVVVNHPQSHDQSHHHPPPPPPVCCVVNVHDPPDDDDSVVSVVSSVVSSVSVSVVSVVGD

Mean predicted aligned error: 4.0 Å